Protein AF-A0A6L9J9R2-F1 (afdb_monomer)

Mean predicted aligned error: 8.07 Å

Sequence (299 aa):
GEAAWIALWYGGRELARLDDSPACWELPKTYERDPLPTAWGVWVGPGASVDELLAFGRQLQASGRRPAATVYGNNDAANVLYDDGWLVAWRPWYGDCPNTLLPAEAEATRRWFEAVSQAAYVRYHYLVLNNECLWPDVDYYRRYLDQTLDLAVAYGMGGGLVPHVAGAGAYELNWYPVLYEAHARLAAVGGAYGTNLYPVNEDGPLCEKTSQTQWTTYRYELYRPLLPSDLPLVVTEFARGWGASPPDWADIACFVHKTDGDFAFATAWYAALPLMPWADATLLGQLASLGDVYRNIPQ

Structure (mmCIF, N/CA/C/O backbone):
data_AF-A0A6L9J9R2-F1
#
_entry.id   AF-A0A6L9J9R2-F1
#
loop_
_atom_site.group_PDB
_atom_site.id
_atom_site.type_symbol
_atom_site.label_atom_id
_atom_site.label_alt_id
_atom_site.label_comp_id
_atom_site.label_asym_id
_atom_site.label_entity_id
_atom_site.label_seq_id
_atom_site.pdbx_PDB_ins_code
_atom_site.Cartn_x
_atom_site.Cartn_y
_atom_site.Cartn_z
_atom_site.occupancy
_atom_site.B_iso_or_equiv
_atom_site.auth_seq_id
_atom_site.auth_comp_id
_atom_site.auth_asym_id
_atom_site.auth_atom_id
_atom_site.pdbx_PDB_model_num
ATOM 1 N N . GLY A 1 1 ? 6.177 32.861 -10.221 1.00 37.75 1 GLY A N 1
ATOM 2 C CA . GLY A 1 1 ? 7.264 32.135 -10.892 1.00 37.75 1 GLY A CA 1
ATOM 3 C C . GLY A 1 1 ? 8.343 31.892 -9.878 1.00 37.75 1 GLY A C 1
ATOM 4 O O . GLY A 1 1 ? 9.338 32.595 -9.895 1.00 37.75 1 GLY A O 1
ATOM 5 N N . GLU A 1 2 ? 8.085 30.958 -8.971 1.00 24.84 2 GLU A N 1
ATOM 6 C CA . GLU A 1 2 ? 9.004 30.537 -7.918 1.00 24.84 2 GLU A CA 1
ATOM 7 C C . GLU A 1 2 ? 8.938 29.010 -7.876 1.00 24.84 2 GLU A C 1
ATOM 9 O O . GLU A 1 2 ? 7.850 28.432 -7.905 1.00 24.84 2 GLU A O 1
ATOM 14 N N . ALA A 1 3 ? 10.121 28.410 -7.944 1.00 29.77 3 ALA A N 1
ATOM 15 C CA . ALA A 1 3 ? 10.410 26.992 -8.067 1.00 29.77 3 ALA A CA 1
ATOM 16 C C . ALA A 1 3 ? 9.659 26.125 -7.046 1.00 29.77 3 ALA A C 1
ATOM 18 O O . ALA A 1 3 ? 9.574 26.461 -5.863 1.00 29.77 3 ALA A O 1
ATOM 19 N N . ALA A 1 4 ? 9.132 24.989 -7.506 1.00 31.33 4 ALA A N 1
ATOM 20 C CA . ALA A 1 4 ? 8.565 23.954 -6.653 1.00 31.33 4 ALA A CA 1
ATOM 21 C C . ALA A 1 4 ? 9.709 23.103 -6.083 1.00 31.33 4 ALA A C 1
ATOM 23 O O . ALA A 1 4 ? 10.188 22.160 -6.705 1.00 31.33 4 ALA A O 1
ATOM 24 N N . TRP A 1 5 ? 10.157 23.460 -4.885 1.00 29.08 5 TRP A N 1
ATOM 25 C CA . TRP A 1 5 ? 11.164 22.722 -4.132 1.00 29.08 5 TRP A CA 1
ATOM 26 C C . TRP A 1 5 ? 10.571 21.405 -3.620 1.00 29.08 5 TRP A C 1
ATOM 28 O O . TRP A 1 5 ? 9.741 21.409 -2.713 1.00 29.08 5 TRP A O 1
ATOM 38 N N . ILE A 1 6 ? 11.005 20.269 -4.165 1.00 38.47 6 ILE A N 1
ATOM 39 C CA . ILE A 1 6 ? 10.832 18.966 -3.512 1.00 38.47 6 ILE A CA 1
ATOM 40 C C . ILE A 1 6 ? 12.213 18.343 -3.407 1.00 38.47 6 ILE A C 1
ATOM 42 O O . ILE A 1 6 ? 12.728 17.755 -4.354 1.00 38.47 6 ILE A O 1
ATOM 46 N N . ALA A 1 7 ? 12.814 18.506 -2.235 1.00 34.72 7 ALA A N 1
ATOM 47 C CA . ALA A 1 7 ? 13.912 17.664 -1.811 1.00 34.72 7 ALA A CA 1
ATOM 48 C C . ALA A 1 7 ? 13.342 16.270 -1.511 1.00 34.72 7 ALA A C 1
ATOM 50 O O . ALA A 1 7 ? 12.432 16.124 -0.694 1.00 34.72 7 ALA A O 1
ATOM 51 N N . LEU A 1 8 ? 13.865 15.243 -2.178 1.00 36.56 8 LEU A N 1
ATOM 52 C CA . LEU A 1 8 ? 13.730 13.860 -1.725 1.00 36.56 8 LEU A CA 1
ATOM 53 C C . LEU A 1 8 ? 14.514 13.744 -0.411 1.00 36.56 8 LEU A C 1
ATOM 55 O O . LEU A 1 8 ? 15.746 13.783 -0.424 1.00 36.56 8 LEU A O 1
ATOM 59 N N . TRP A 1 9 ? 13.794 13.675 0.709 1.00 36.28 9 TRP A N 1
ATOM 60 C CA . TRP A 1 9 ? 14.357 13.454 2.038 1.00 36.28 9 TRP A CA 1
ATOM 61 C C . TRP A 1 9 ? 14.266 11.966 2.368 1.00 36.28 9 TRP A C 1
ATOM 63 O O . TRP A 1 9 ? 13.177 11.437 2.562 1.00 36.28 9 TRP A O 1
ATOM 73 N N . TYR A 1 10 ? 15.412 11.294 2.458 1.00 33.81 10 TYR A N 1
ATOM 74 C CA . TYR A 1 10 ? 15.507 9.943 3.013 1.00 33.81 10 TYR A CA 1
ATOM 75 C C . TYR A 1 10 ? 16.647 9.915 4.034 1.00 33.81 10 TYR A C 1
ATOM 77 O O . TYR A 1 10 ? 17.775 10.304 3.725 1.00 33.81 10 TYR A O 1
ATOM 85 N N . GLY A 1 11 ? 16.359 9.518 5.279 1.00 35.84 11 GLY A N 1
ATOM 86 C CA . GLY A 1 11 ? 17.373 9.397 6.338 1.00 35.84 11 GLY A CA 1
ATOM 87 C C . GLY A 1 11 ? 18.136 10.692 6.671 1.00 35.84 11 GLY A C 1
ATOM 88 O O . GLY A 1 11 ? 19.321 10.635 6.999 1.00 35.84 11 GLY A O 1
ATOM 89 N N . GLY A 1 12 ? 17.495 11.860 6.548 1.00 35.25 12 GLY A N 1
ATOM 90 C CA . GLY A 1 12 ? 18.105 13.159 6.865 1.00 35.25 12 GLY A CA 1
ATOM 91 C C . GLY A 1 12 ? 19.089 13.698 5.816 1.00 35.25 12 GLY A C 1
ATOM 92 O O . GLY A 1 12 ? 19.924 14.537 6.152 1.00 35.25 12 GLY A O 1
ATOM 93 N N . ARG A 1 13 ? 19.034 13.224 4.562 1.00 32.84 13 ARG A N 1
ATOM 94 C CA . ARG A 1 13 ? 19.856 13.741 3.451 1.00 32.84 13 ARG A CA 1
ATOM 95 C C . ARG A 1 13 ? 19.006 14.116 2.234 1.00 32.84 13 ARG A C 1
ATOM 97 O O . ARG A 1 13 ? 18.042 13.425 1.920 1.00 32.84 13 ARG A O 1
ATOM 104 N N . GLU A 1 14 ? 19.408 15.196 1.563 1.00 39.59 14 GLU A N 1
ATOM 105 C CA . GLU A 1 14 ? 18.806 15.749 0.340 1.00 39.59 14 GLU A CA 1
ATOM 106 C C . GLU A 1 14 ? 19.360 15.037 -0.908 1.00 39.59 14 GLU A C 1
ATOM 108 O O . GLU A 1 14 ? 20.581 14.937 -1.059 1.00 39.59 14 GLU A O 1
ATOM 113 N N . LEU A 1 15 ? 18.482 14.526 -1.786 1.00 41.09 15 LEU A N 1
ATOM 114 C CA . LEU A 1 15 ? 18.889 13.659 -2.907 1.00 41.09 15 LEU A CA 1
ATOM 115 C C . LEU A 1 15 ? 18.724 14.239 -4.333 1.00 41.09 15 LEU A C 1
ATOM 117 O O . LEU A 1 15 ? 19.415 13.745 -5.220 1.00 41.09 15 LEU A O 1
ATOM 121 N N . ALA A 1 16 ? 17.895 15.266 -4.601 1.00 37.69 16 ALA A N 1
ATOM 122 C CA . ALA A 1 16 ? 17.793 15.885 -5.946 1.00 37.69 16 ALA A CA 1
ATOM 123 C C . ALA A 1 16 ? 17.021 17.229 -5.991 1.00 37.69 16 ALA A C 1
ATOM 125 O O . ALA A 1 16 ? 16.213 17.504 -5.106 1.00 37.69 16 ALA A O 1
ATOM 126 N N . ARG A 1 17 ? 17.238 18.024 -7.064 1.00 36.91 17 ARG A N 1
ATOM 127 C CA . ARG A 1 17 ? 16.602 19.331 -7.374 1.00 36.91 17 ARG A CA 1
ATOM 128 C C . ARG A 1 17 ? 15.716 19.229 -8.631 1.00 36.91 17 ARG A C 1
ATOM 130 O O . ARG A 1 17 ? 16.194 18.793 -9.674 1.00 36.91 17 ARG A O 1
ATOM 137 N N . LEU A 1 18 ? 14.451 19.647 -8.541 1.00 41.03 18 LEU A N 1
ATOM 138 C CA . LEU A 1 18 ? 13.459 19.643 -9.629 1.00 41.03 18 LEU A CA 1
ATOM 139 C C . LEU A 1 18 ? 13.247 21.070 -10.167 1.00 41.03 18 LEU A C 1
ATOM 141 O O . LEU A 1 18 ? 12.329 21.741 -9.712 1.00 41.03 18 LEU A O 1
ATOM 145 N N . ASP A 1 19 ? 14.065 21.543 -11.112 1.00 36.00 19 ASP A N 1
ATOM 146 C CA . ASP A 1 19 ? 13.860 22.877 -11.723 1.00 36.00 19 ASP A CA 1
ATOM 147 C C . ASP A 1 19 ? 13.646 22.887 -13.254 1.00 36.00 19 ASP A C 1
ATOM 149 O O . ASP A 1 19 ? 13.286 23.927 -13.798 1.00 36.00 19 ASP A O 1
ATOM 153 N N . ASP A 1 20 ? 13.724 21.752 -13.968 1.00 37.81 20 ASP A N 1
ATOM 154 C CA . ASP A 1 20 ? 13.863 21.795 -15.442 1.00 37.81 20 ASP A CA 1
ATOM 155 C C . ASP A 1 20 ? 12.800 21.033 -16.275 1.00 37.81 20 ASP A C 1
ATOM 157 O O . ASP A 1 20 ? 13.077 20.666 -17.417 1.00 37.81 20 ASP A O 1
ATOM 161 N N . SER A 1 21 ? 11.573 20.787 -15.788 1.00 37.38 21 SER A N 1
ATOM 162 C CA . SER A 1 21 ? 10.533 20.123 -16.614 1.00 37.38 21 SER A CA 1
ATOM 163 C C . SER A 1 21 ? 9.340 21.036 -16.956 1.00 37.38 21 SER A C 1
ATOM 165 O O . SER A 1 21 ? 8.520 21.316 -16.082 1.00 37.38 21 SER A O 1
ATOM 167 N N . PRO A 1 22 ? 9.176 21.472 -18.225 1.00 32.56 22 PRO A N 1
ATOM 168 C CA . PRO A 1 22 ? 8.097 22.369 -18.669 1.00 32.56 22 PRO A CA 1
ATOM 169 C C . PRO A 1 22 ? 6.684 21.755 -18.739 1.00 32.56 22 PRO A C 1
ATOM 171 O O . PRO A 1 22 ? 5.759 22.409 -19.222 1.00 32.56 22 PRO A O 1
ATOM 174 N N . ALA A 1 23 ? 6.479 20.504 -18.323 1.00 33.38 23 ALA A N 1
ATOM 175 C CA . ALA A 1 23 ? 5.241 19.767 -18.586 1.00 33.38 23 ALA A CA 1
ATOM 176 C C . ALA A 1 23 ? 4.237 19.852 -17.421 1.00 33.38 23 ALA A C 1
ATOM 178 O O . ALA A 1 23 ? 3.910 18.852 -16.789 1.00 33.38 23 ALA A O 1
ATOM 179 N N . CYS A 1 24 ? 3.733 21.055 -17.148 1.00 36.25 24 CYS A N 1
ATOM 180 C CA . CYS A 1 24 ? 2.631 21.287 -16.212 1.00 36.25 24 CYS A CA 1
ATOM 181 C C . CYS A 1 24 ? 1.423 21.872 -16.945 1.00 36.25 24 CYS A C 1
ATOM 183 O O . CYS A 1 24 ? 1.182 23.052 -16.754 1.00 36.25 24 CYS A O 1
ATOM 185 N N . TRP A 1 25 ? 0.656 21.118 -17.746 1.00 33.22 25 TRP A N 1
ATOM 186 C CA . TRP A 1 25 ? -0.648 21.616 -18.222 1.00 33.22 25 TRP A CA 1
ATOM 187 C C . TRP A 1 25 ? -1.700 20.508 -18.408 1.00 33.22 25 TRP A C 1
ATOM 189 O O . TRP A 1 25 ? -1.481 19.540 -19.127 1.00 33.22 25 TRP A O 1
ATOM 199 N N . GLU A 1 26 ? -2.841 20.750 -17.749 1.00 28.45 26 GLU A N 1
ATOM 200 C CA . GLU A 1 26 ? -4.195 20.189 -17.912 1.00 28.45 26 GLU A CA 1
ATOM 201 C C . GLU A 1 26 ? -4.435 18.705 -17.564 1.00 28.45 26 GLU A C 1
ATOM 203 O O . GLU A 1 26 ? -4.321 17.796 -18.380 1.00 28.45 26 GLU A O 1
ATOM 208 N N . LEU A 1 27 ? -4.879 18.491 -16.317 1.00 32.22 27 LEU A N 1
ATOM 209 C CA . LEU A 1 27 ? -5.463 17.238 -15.830 1.00 32.22 27 LEU A CA 1
ATOM 210 C C . LEU A 1 27 ? -6.843 16.996 -16.485 1.00 32.22 27 LEU A C 1
ATOM 212 O O . LEU A 1 27 ? -7.696 17.889 -16.431 1.00 32.22 27 LEU A O 1
ATOM 216 N N . PRO A 1 28 ? -7.122 15.807 -17.052 1.00 32.22 28 PRO A N 1
ATOM 217 C CA . PRO A 1 28 ? -8.463 15.452 -17.508 1.00 32.22 28 PRO A CA 1
ATOM 218 C C . PRO A 1 28 ? -9.449 15.307 -16.340 1.00 32.22 28 PRO A C 1
ATOM 220 O O . PRO A 1 28 ? -9.087 14.905 -15.235 1.00 32.22 28 PRO A O 1
ATOM 223 N N . LYS A 1 29 ? -10.720 15.622 -16.610 1.00 33.78 29 LYS A N 1
ATOM 224 C CA . LYS A 1 29 ? -11.839 15.554 -15.661 1.00 33.78 29 LYS A CA 1
ATOM 225 C C . LYS A 1 29 ? -12.272 14.113 -15.358 1.00 33.78 29 LYS A C 1
ATOM 227 O O . LYS A 1 29 ? -12.453 13.332 -16.283 1.00 33.78 29 LYS A O 1
ATOM 232 N N . THR A 1 30 ? -12.502 13.875 -14.062 1.00 31.88 30 THR A N 1
ATOM 233 C CA . THR A 1 30 ? -13.383 12.887 -13.397 1.00 31.88 30 THR A CA 1
ATOM 234 C C . THR A 1 30 ? -13.414 11.462 -13.955 1.00 31.88 30 THR A C 1
ATOM 236 O O . THR A 1 30 ? -13.977 11.191 -15.011 1.00 31.88 30 THR A O 1
ATOM 239 N N . TYR A 1 31 ? -12.880 10.546 -13.147 1.00 36.84 31 TYR A N 1
ATOM 240 C CA . TYR A 1 31 ? -12.983 9.099 -13.284 1.00 36.84 31 TYR A CA 1
ATOM 241 C C . TYR A 1 31 ? -14.186 8.598 -12.466 1.00 36.84 31 TYR A C 1
ATOM 243 O O . TYR A 1 31 ? -14.235 8.839 -11.263 1.00 36.84 31 TYR A O 1
ATOM 251 N N . GLU A 1 32 ? -15.155 7.932 -13.098 1.00 32.03 32 GLU A N 1
ATOM 252 C CA . GLU A 1 32 ? -16.266 7.257 -12.411 1.00 32.03 32 GLU A CA 1
ATOM 253 C C . GLU A 1 32 ? -15.977 5.750 -12.350 1.00 32.03 32 GLU A C 1
ATOM 255 O O . GLU A 1 32 ? -16.023 5.047 -13.360 1.00 32.03 32 GLU A O 1
ATOM 260 N N . ARG A 1 33 ? -15.668 5.254 -11.150 1.00 42.00 33 ARG A N 1
ATOM 261 C CA . ARG A 1 33 ? -15.808 3.845 -10.764 1.00 42.00 33 ARG A CA 1
ATOM 262 C C . ARG A 1 33 ? -16.948 3.797 -9.756 1.00 42.00 33 ARG A C 1
ATOM 264 O O . ARG A 1 33 ? -17.025 4.703 -8.933 1.00 42.00 33 ARG A O 1
ATOM 271 N N . ASP A 1 34 ? -17.784 2.760 -9.782 1.00 35.91 34 ASP A N 1
ATOM 272 C CA . ASP A 1 34 ? -18.727 2.522 -8.683 1.00 35.91 34 ASP A CA 1
ATOM 273 C C . ASP A 1 34 ? -17.924 2.439 -7.370 1.00 35.91 34 ASP A C 1
ATOM 275 O O . ASP A 1 34 ? -17.095 1.528 -7.227 1.00 35.91 34 ASP A O 1
ATOM 279 N N . PRO A 1 35 ? -18.078 3.402 -6.443 1.00 49.22 35 PRO A N 1
ATOM 280 C CA . PRO A 1 35 ? -17.246 3.460 -5.256 1.00 49.22 35 PRO A CA 1
ATOM 281 C C . PRO A 1 35 ? -17.644 2.308 -4.336 1.00 49.22 35 PRO A C 1
ATOM 283 O O . PRO A 1 35 ? -18.760 2.252 -3.822 1.00 49.22 35 PRO A O 1
ATOM 286 N N . LEU A 1 36 ? -16.725 1.369 -4.127 1.00 58.69 36 LEU A N 1
ATOM 287 C CA . LEU A 1 36 ? -16.789 0.520 -2.946 1.00 58.69 36 LEU A CA 1
ATOM 288 C C . LEU A 1 36 ? -16.120 1.295 -1.806 1.00 58.69 36 LEU A C 1
ATOM 290 O O . LEU A 1 36 ? -15.042 1.848 -2.037 1.00 58.69 36 LEU A O 1
ATOM 294 N N . PRO A 1 37 ? -16.719 1.342 -0.602 1.00 76.75 37 PRO A N 1
ATOM 295 C CA . PRO A 1 37 ? -16.093 1.984 0.547 1.00 76.75 37 PRO A CA 1
ATOM 296 C C . PRO A 1 37 ? -14.681 1.441 0.760 1.00 76.75 37 PRO A C 1
ATOM 298 O O . PRO A 1 37 ? -14.465 0.225 0.662 1.00 76.75 37 PRO A O 1
ATOM 301 N N . THR A 1 38 ? -13.732 2.323 1.076 1.00 89.12 38 THR A N 1
ATOM 302 C CA . THR A 1 38 ? -12.353 1.906 1.332 1.00 89.12 38 THR A CA 1
ATOM 303 C C . THR A 1 38 ? -12.345 0.951 2.528 1.00 89.12 38 THR A C 1
ATOM 305 O O . THR A 1 38 ? -12.944 1.223 3.575 1.00 89.12 38 THR A O 1
ATOM 308 N N . ALA A 1 39 ? -11.649 -0.183 2.406 1.00 93.88 39 ALA A N 1
ATOM 309 C CA . ALA A 1 39 ? -11.390 -1.039 3.559 1.00 93.88 39 ALA A CA 1
ATOM 310 C C . ALA A 1 39 ? -10.318 -0.377 4.441 1.00 93.88 39 ALA A C 1
ATOM 312 O O . ALA A 1 39 ? -9.121 -0.445 4.153 1.00 93.88 39 ALA A O 1
ATOM 313 N N . TRP A 1 40 ? -10.758 0.311 5.494 1.00 95.25 40 TRP A N 1
ATOM 314 C CA . TRP A 1 40 ? -9.875 0.990 6.441 1.00 95.25 40 TRP A CA 1
ATOM 315 C C . TRP A 1 40 ? -9.297 0.017 7.460 1.00 95.25 40 TRP A C 1
ATOM 317 O O . TRP A 1 40 ? -9.955 -0.927 7.910 1.00 95.25 40 TRP A O 1
ATOM 327 N N . GLY A 1 41 ? -8.042 0.246 7.819 1.00 95.00 41 GLY A N 1
ATOM 328 C CA . GLY A 1 41 ? -7.278 -0.736 8.556 1.00 95.00 41 GLY A CA 1
ATOM 329 C C . GLY A 1 41 ? -6.056 -0.184 9.253 1.00 95.00 41 GLY A C 1
ATOM 330 O O . GLY A 1 41 ? -5.860 1.024 9.352 1.00 95.00 41 GLY A O 1
ATOM 331 N N . VAL A 1 42 ? -5.205 -1.097 9.699 1.00 94.25 42 VAL A N 1
ATOM 332 C CA . VAL A 1 42 ? -3.983 -0.778 10.435 1.00 94.25 42 VAL A CA 1
ATOM 333 C C . VAL A 1 42 ? -2.795 -1.560 9.887 1.00 94.25 42 VAL A C 1
ATOM 335 O O . VAL A 1 42 ? -2.924 -2.692 9.421 1.00 94.25 42 VAL A O 1
ATOM 338 N N . TRP A 1 43 ? -1.625 -0.941 9.901 1.00 93.00 43 TRP A N 1
ATOM 339 C CA . TRP A 1 43 ? -0.366 -1.610 9.633 1.00 93.00 43 TRP A CA 1
ATOM 340 C C . TRP A 1 43 ? 0.062 -2.401 10.873 1.00 93.00 43 TRP A C 1
ATOM 342 O O . TRP A 1 43 ? 0.066 -1.891 11.992 1.00 93.00 43 TRP A O 1
ATOM 352 N N . VAL A 1 44 ? 0.413 -3.666 10.684 1.00 89.88 44 VAL A N 1
ATOM 353 C CA . VAL A 1 44 ? 0.696 -4.624 11.751 1.00 89.88 44 VAL A CA 1
ATOM 354 C C . VAL A 1 44 ? 2.178 -4.967 11.724 1.00 89.88 44 VAL A C 1
ATOM 356 O O . VAL A 1 44 ? 2.633 -5.800 10.935 1.00 89.88 44 VAL A O 1
ATOM 359 N N . GLY A 1 45 ? 2.924 -4.314 12.610 1.00 83.50 45 GLY A N 1
ATOM 360 C CA . GLY A 1 45 ? 4.345 -4.561 12.821 1.00 83.50 45 GLY A CA 1
ATOM 361 C C . GLY A 1 45 ? 4.661 -5.540 13.953 1.00 83.50 45 GLY A C 1
ATOM 362 O O . GLY A 1 45 ? 3.764 -6.078 14.614 1.00 83.50 45 GLY A O 1
ATOM 363 N N . PRO A 1 46 ? 5.960 -5.742 14.232 1.00 76.88 46 PRO A N 1
ATOM 364 C CA . PRO A 1 46 ? 6.420 -6.500 15.390 1.00 76.88 46 PRO A CA 1
ATOM 365 C C . PRO A 1 46 ? 5.830 -5.984 16.703 1.00 76.88 46 PRO A C 1
ATOM 367 O O . PRO A 1 46 ? 5.835 -4.784 16.965 1.00 76.88 46 PRO A O 1
ATOM 370 N N . GLY A 1 47 ? 5.369 -6.911 17.546 1.00 77.75 47 GLY A N 1
ATOM 371 C CA . GLY A 1 47 ? 4.819 -6.611 18.871 1.00 77.75 47 GLY A CA 1
ATOM 372 C C . GLY A 1 47 ? 3.347 -6.193 18.894 1.00 77.75 47 GLY A C 1
ATOM 373 O O . GLY A 1 47 ? 2.839 -5.886 19.968 1.00 77.75 47 GLY A O 1
ATOM 374 N N . ALA A 1 48 ? 2.648 -6.206 17.753 1.00 84.19 48 ALA A N 1
ATOM 375 C CA . ALA A 1 48 ? 1.212 -5.937 17.711 1.00 84.19 48 ALA A CA 1
ATOM 376 C C . ALA A 1 48 ? 0.415 -6.953 18.541 1.00 84.19 48 ALA A C 1
ATOM 378 O O . ALA A 1 48 ? 0.655 -8.161 18.473 1.00 84.19 48 ALA A 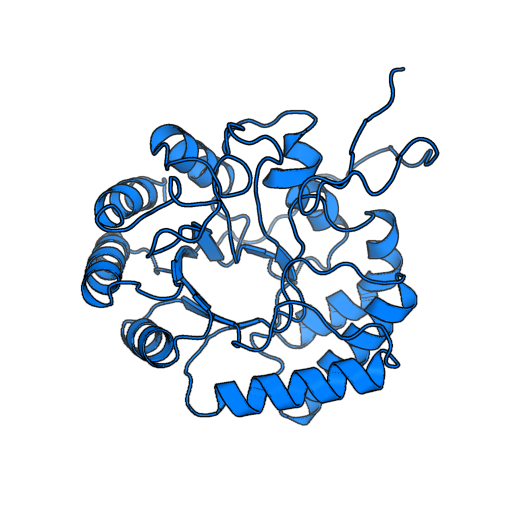O 1
ATOM 379 N N . SER A 1 49 ? -0.552 -6.453 19.311 1.00 88.38 49 SER A N 1
ATOM 380 C CA . SER A 1 49 ? -1.461 -7.281 20.101 1.00 88.38 49 SER A CA 1
ATOM 381 C C . SER A 1 49 ? -2.568 -7.847 19.213 1.00 88.38 49 SER A C 1
ATOM 383 O O . SER A 1 49 ? -3.418 -7.103 18.726 1.00 88.38 49 SER A O 1
ATOM 385 N N . VAL A 1 50 ? -2.582 -9.170 19.021 1.00 90.31 50 VAL A N 1
ATOM 386 C CA . VAL A 1 50 ? -3.635 -9.861 18.252 1.00 90.31 50 VAL A CA 1
ATOM 387 C C . VAL A 1 50 ? -5.019 -9.621 18.861 1.00 90.31 50 VAL A C 1
ATOM 389 O O . VAL A 1 50 ? -5.970 -9.381 18.125 1.00 90.31 50 VAL A O 1
ATOM 392 N N . ASP A 1 51 ? -5.133 -9.605 20.190 1.00 92.88 51 ASP A N 1
ATOM 393 C CA . ASP A 1 51 ? -6.410 -9.354 20.868 1.00 92.88 51 ASP A CA 1
ATOM 394 C C . ASP A 1 51 ? -6.925 -7.930 20.614 1.00 92.88 51 ASP A C 1
ATOM 396 O O . ASP A 1 51 ? -8.118 -7.732 20.376 1.00 92.88 51 ASP A O 1
ATOM 400 N N . GLU A 1 52 ? -6.029 -6.936 20.625 1.00 92.19 52 GLU A N 1
ATOM 401 C CA . GLU A 1 52 ? -6.393 -5.545 20.332 1.00 92.19 52 GLU A CA 1
ATOM 402 C C . GLU A 1 52 ? -6.828 -5.390 18.869 1.00 92.19 52 GLU A C 1
ATOM 404 O O . GLU A 1 52 ? -7.838 -4.741 18.588 1.00 92.19 52 GLU A O 1
ATOM 409 N N . LEU A 1 53 ? -6.112 -6.047 17.949 1.00 94.00 53 LEU A N 1
ATOM 410 C CA . LEU A 1 53 ? -6.473 -6.091 16.536 1.00 94.00 53 LEU A CA 1
ATOM 411 C C . LEU A 1 53 ? -7.871 -6.688 16.359 1.00 94.00 53 LEU A C 1
ATOM 413 O O . LEU A 1 53 ? -8.728 -6.033 15.778 1.00 94.00 53 LEU A O 1
ATOM 417 N N . LEU A 1 54 ? -8.142 -7.875 16.910 1.00 95.69 54 LEU A N 1
ATOM 418 C CA . LEU A 1 54 ? -9.448 -8.536 16.804 1.00 95.69 54 LEU A CA 1
ATOM 419 C C . LEU A 1 54 ? -10.585 -7.699 17.408 1.00 95.69 54 LEU A C 1
ATOM 421 O O . LEU A 1 54 ? -11.682 -7.655 16.848 1.00 95.69 54 LEU A O 1
ATOM 425 N N . ALA A 1 55 ? -10.347 -7.007 18.526 1.00 95.50 55 ALA A N 1
ATOM 426 C CA . ALA A 1 55 ? -11.331 -6.097 19.109 1.00 95.50 55 ALA A CA 1
ATOM 427 C C . ALA A 1 55 ? -11.664 -4.933 18.158 1.00 95.50 55 ALA A C 1
ATOM 429 O O . ALA A 1 55 ? -12.842 -4.648 17.927 1.00 95.50 55 ALA A O 1
ATOM 430 N N . PHE A 1 56 ? -10.644 -4.316 17.555 1.00 95.19 56 PHE A N 1
ATOM 431 C CA . PHE A 1 56 ? -10.812 -3.280 16.535 1.00 95.19 56 PHE A CA 1
ATOM 432 C C . PHE A 1 56 ? -11.515 -3.807 15.272 1.00 95.19 56 PHE A C 1
ATOM 434 O O . PHE A 1 56 ? -12.432 -3.167 14.762 1.00 95.19 56 PHE A O 1
ATOM 441 N N . GLY A 1 57 ? -11.173 -5.005 14.796 1.00 95.38 57 GLY A N 1
ATOM 442 C CA . GLY A 1 57 ? -11.842 -5.629 13.649 1.00 95.38 57 GLY A CA 1
ATOM 443 C C . GLY A 1 57 ? -13.336 -5.811 13.878 1.00 95.38 57 GLY A C 1
ATOM 444 O O . GLY A 1 57 ? -14.153 -5.361 13.074 1.00 95.38 57 GLY A O 1
ATOM 445 N N . ARG A 1 58 ? -13.705 -6.383 15.030 1.00 96.81 58 ARG A N 1
ATOM 446 C CA . ARG A 1 58 ? -15.108 -6.556 15.441 1.00 96.81 58 ARG A CA 1
ATOM 447 C C . ARG A 1 58 ? -15.845 -5.229 15.554 1.00 96.81 58 ARG A C 1
ATOM 449 O O . ARG A 1 58 ? -17.024 -5.156 15.212 1.00 96.81 58 ARG A O 1
ATOM 456 N N . GLN A 1 59 ? -15.161 -4.182 16.017 1.00 95.31 59 GLN A N 1
ATOM 457 C CA . GLN A 1 59 ? -15.699 -2.827 16.080 1.00 95.31 59 GLN A CA 1
ATOM 458 C C . GLN A 1 59 ? -16.136 -2.354 14.683 1.00 95.31 59 GLN A C 1
ATOM 460 O O . GLN A 1 59 ? -17.283 -1.936 14.527 1.00 95.31 59 GLN A O 1
ATOM 465 N N . LEU A 1 60 ? -15.274 -2.484 13.668 1.00 93.88 60 LEU A N 1
ATOM 466 C CA . LEU A 1 60 ? -15.582 -2.106 12.280 1.00 93.88 60 LEU A CA 1
ATOM 467 C C . LEU A 1 60 ? -16.640 -3.007 11.631 1.00 93.88 60 LEU A C 1
ATOM 469 O O . LEU A 1 60 ? -17.562 -2.523 10.974 1.00 93.88 60 LEU A O 1
ATOM 473 N N . GLN A 1 61 ? -16.561 -4.316 11.853 1.00 94.50 61 GLN A N 1
ATOM 474 C CA . GLN A 1 61 ? -17.547 -5.263 11.330 1.00 94.50 61 GLN A CA 1
ATOM 475 C C . GLN A 1 61 ? -18.949 -4.990 11.882 1.00 94.50 61 GLN A C 1
ATOM 477 O O . GLN A 1 61 ? -19.928 -5.063 11.140 1.00 94.50 61 GLN A O 1
ATOM 482 N N . ALA A 1 62 ? -19.060 -4.601 13.157 1.00 94.31 62 ALA A N 1
ATOM 483 C CA . ALA A 1 62 ? -20.332 -4.219 13.767 1.00 94.31 62 ALA A CA 1
ATOM 484 C C . ALA A 1 62 ? -20.965 -2.973 13.116 1.00 94.31 62 ALA A C 1
ATOM 486 O O . ALA A 1 62 ? -22.179 -2.800 13.203 1.00 94.31 62 ALA A O 1
ATOM 487 N N . SER A 1 63 ? -20.178 -2.126 12.441 1.00 89.94 63 SER A N 1
ATOM 488 C CA . SER A 1 63 ? -20.678 -1.000 11.639 1.00 89.94 63 SER A CA 1
ATOM 489 C C . SER A 1 63 ? -20.853 -1.340 10.152 1.00 89.94 63 SER A C 1
ATOM 491 O O . SER A 1 63 ? -20.976 -0.435 9.329 1.00 89.94 63 SER A O 1
ATOM 493 N N . GLY A 1 64 ? -20.807 -2.624 9.783 1.00 90.44 64 GLY A N 1
ATOM 494 C CA . GLY A 1 64 ? -20.913 -3.088 8.398 1.00 90.44 64 GLY A CA 1
ATOM 495 C C . GLY A 1 64 ? -19.668 -2.836 7.541 1.00 90.44 64 GLY A C 1
ATOM 496 O O . GLY A 1 64 ? -19.751 -2.940 6.320 1.00 90.44 64 GLY A O 1
ATOM 497 N N . ARG A 1 65 ? -18.519 -2.501 8.146 1.00 89.69 65 ARG A N 1
ATOM 498 C CA . ARG A 1 65 ? -17.261 -2.244 7.426 1.00 89.69 65 ARG A CA 1
ATOM 499 C C . ARG A 1 65 ? -16.356 -3.472 7.455 1.00 89.69 65 ARG A C 1
ATOM 501 O O . ARG A 1 65 ? -16.275 -4.177 8.459 1.00 89.69 65 ARG A O 1
ATOM 508 N N . ARG A 1 66 ? -15.635 -3.711 6.357 1.00 92.62 66 ARG A N 1
ATOM 509 C CA . ARG A 1 66 ? -14.589 -4.738 6.309 1.00 92.62 66 ARG A CA 1
ATOM 510 C C . ARG A 1 66 ? -13.265 -4.146 6.816 1.00 92.62 66 ARG A C 1
ATOM 512 O O . ARG A 1 66 ? -12.783 -3.203 6.191 1.00 92.62 66 ARG A O 1
ATOM 519 N N . PRO A 1 67 ? -12.672 -4.678 7.897 1.00 95.69 67 PRO A N 1
ATOM 520 C CA . PRO A 1 67 ? -11.375 -4.219 8.383 1.00 95.69 67 PRO A CA 1
ATOM 521 C C . PRO A 1 67 ? -10.247 -4.658 7.436 1.00 95.69 67 PRO A C 1
ATOM 523 O O . PRO A 1 67 ? -10.334 -5.718 6.806 1.00 95.69 67 PRO A O 1
ATOM 526 N N . ALA A 1 68 ? -9.183 -3.858 7.347 1.00 96.50 68 ALA A N 1
ATOM 527 C CA . ALA A 1 68 ? -7.982 -4.178 6.576 1.00 96.50 68 ALA A CA 1
ATOM 528 C C . ALA A 1 68 ? -6.713 -4.234 7.442 1.00 96.50 68 ALA A C 1
ATOM 530 O O . ALA A 1 68 ? -6.637 -3.623 8.510 1.00 96.50 68 ALA A O 1
ATOM 531 N N . ALA A 1 69 ? -5.699 -4.956 6.974 1.00 95.69 69 ALA A N 1
ATOM 532 C CA . ALA A 1 69 ? -4.384 -4.988 7.594 1.00 95.69 69 ALA A CA 1
ATOM 533 C C . ALA A 1 69 ? -3.265 -5.102 6.558 1.00 95.69 69 ALA A C 1
ATOM 535 O O . ALA A 1 69 ? -3.355 -5.915 5.638 1.00 95.69 69 ALA A O 1
ATOM 536 N N . THR A 1 70 ? -2.190 -4.340 6.762 1.00 95.44 70 THR A N 1
ATOM 537 C CA . THR A 1 70 ? -0.899 -4.570 6.103 1.00 95.44 70 THR A CA 1
ATOM 538 C C . THR A 1 70 ? 0.022 -5.206 7.130 1.00 95.44 70 THR A C 1
ATOM 540 O O . THR A 1 70 ? 0.417 -4.546 8.081 1.00 95.44 70 THR A O 1
ATOM 543 N N . VAL A 1 71 ? 0.338 -6.489 6.985 1.00 93.12 71 VAL A N 1
ATOM 544 C CA . VAL A 1 71 ? 1.076 -7.272 7.982 1.00 93.12 71 VAL A CA 1
ATOM 545 C C . VAL A 1 71 ? 2.516 -7.472 7.540 1.00 93.12 71 VAL A C 1
ATOM 547 O O . VAL A 1 71 ? 2.766 -8.076 6.497 1.00 93.12 71 VAL A O 1
ATOM 550 N N . TYR A 1 72 ? 3.466 -7.004 8.348 1.00 90.94 72 TYR A N 1
ATOM 551 C CA . TYR A 1 72 ? 4.892 -7.109 8.055 1.00 90.94 72 TYR A CA 1
ATOM 552 C C . TYR A 1 72 ? 5.541 -8.253 8.842 1.00 90.94 72 TYR A C 1
ATOM 554 O O . TYR A 1 72 ? 5.730 -8.164 10.055 1.00 90.94 72 TYR A O 1
ATOM 562 N N . GLY A 1 73 ? 5.871 -9.348 8.152 1.00 86.19 73 GLY A N 1
ATOM 563 C CA . GLY A 1 73 ? 6.633 -10.480 8.696 1.00 86.19 73 GLY A CA 1
ATOM 564 C C . GLY A 1 73 ? 5.946 -11.329 9.775 1.00 86.19 73 GLY A C 1
ATOM 565 O O . GLY A 1 73 ? 6.493 -12.356 10.170 1.00 86.19 73 GLY A O 1
ATOM 566 N N . ASN A 1 74 ? 4.761 -10.943 10.259 1.00 88.44 74 ASN A N 1
ATOM 567 C CA . ASN A 1 74 ? 4.028 -11.675 11.294 1.00 88.44 74 ASN A CA 1
ATOM 568 C C . ASN A 1 74 ? 2.974 -12.612 10.680 1.00 88.44 74 ASN A C 1
ATOM 570 O O . ASN A 1 74 ? 1.808 -12.253 10.511 1.00 88.44 74 ASN A O 1
ATOM 574 N N . ASN A 1 75 ? 3.404 -13.825 10.339 1.00 89.44 75 ASN A N 1
ATOM 575 C CA . ASN A 1 75 ? 2.571 -14.826 9.666 1.00 89.44 75 ASN A CA 1
ATOM 576 C C . ASN A 1 75 ? 1.345 -15.245 10.492 1.00 89.44 75 ASN A C 1
ATOM 578 O O . ASN A 1 75 ? 0.260 -15.407 9.934 1.00 89.44 75 ASN A O 1
ATOM 582 N N . ASP A 1 76 ? 1.500 -15.380 11.810 1.00 90.75 76 ASP A N 1
ATOM 583 C CA . ASP A 1 76 ? 0.406 -15.786 12.696 1.00 90.75 76 ASP A CA 1
ATOM 584 C C . ASP A 1 76 ? -0.682 -14.711 12.750 1.00 90.75 76 ASP A C 1
ATOM 586 O O . ASP A 1 76 ? -1.862 -15.020 12.583 1.00 90.75 76 ASP A O 1
ATOM 590 N N . ALA A 1 77 ? -0.295 -13.436 12.889 1.00 91.56 77 ALA A N 1
ATOM 591 C CA . ALA A 1 77 ? -1.248 -12.330 12.840 1.00 91.56 77 ALA A CA 1
ATOM 592 C C . ALA A 1 77 ? -1.971 -12.269 11.486 1.00 91.56 77 ALA A C 1
ATOM 594 O O . ALA A 1 77 ? -3.190 -12.144 11.457 1.00 91.56 77 ALA A O 1
ATOM 595 N N . ALA A 1 78 ? -1.255 -12.419 10.366 1.00 92.19 78 ALA A N 1
ATOM 596 C CA . ALA A 1 78 ? -1.875 -12.426 9.040 1.00 92.19 78 ALA A CA 1
ATOM 597 C C . ALA A 1 78 ? -2.942 -13.525 8.899 1.00 92.19 78 ALA A C 1
ATOM 599 O O . ALA A 1 78 ? -4.057 -13.239 8.465 1.00 92.19 78 ALA A O 1
ATOM 600 N N . ASN A 1 79 ? -2.630 -14.752 9.327 1.00 93.06 79 ASN A N 1
ATOM 601 C CA . ASN A 1 79 ? -3.562 -15.879 9.288 1.00 93.06 79 ASN A CA 1
ATOM 602 C C . ASN A 1 79 ? -4.797 -15.646 10.167 1.00 93.06 79 ASN A C 1
ATOM 604 O O . ASN A 1 79 ? -5.919 -15.846 9.707 1.00 93.06 79 ASN A O 1
ATOM 608 N N . VAL A 1 80 ? -4.600 -15.183 11.406 1.00 95.88 80 VAL A N 1
ATOM 609 C CA . VAL A 1 80 ? -5.704 -14.909 12.339 1.00 95.88 80 VAL A CA 1
ATOM 610 C C . VAL A 1 80 ? -6.635 -13.824 11.795 1.00 95.88 80 VAL A C 1
ATOM 612 O O . VAL A 1 80 ? -7.850 -14.002 11.811 1.00 95.88 80 VAL A O 1
ATOM 615 N N . LEU A 1 81 ? -6.087 -12.724 11.272 1.00 95.38 81 LEU A N 1
ATOM 616 C CA . LEU A 1 81 ? -6.891 -11.631 10.715 1.00 95.38 81 LEU A CA 1
ATOM 617 C C . LEU A 1 81 ? -7.625 -12.061 9.441 1.00 95.38 81 LEU A C 1
ATOM 619 O O . LEU A 1 81 ? -8.792 -11.719 9.250 1.00 95.38 81 LEU A O 1
ATOM 623 N N . TYR A 1 82 ? -6.969 -12.842 8.579 1.00 94.50 82 TYR A N 1
ATOM 624 C CA . TYR A 1 82 ? -7.606 -13.398 7.388 1.00 94.50 82 TYR A CA 1
ATOM 625 C C . TYR A 1 82 ? -8.822 -14.259 7.760 1.00 94.50 82 TYR A C 1
ATOM 627 O O . TYR A 1 82 ? -9.901 -14.076 7.194 1.00 94.50 82 TYR A O 1
ATOM 635 N N . ASP A 1 83 ? -8.666 -15.158 8.735 1.00 95.31 83 ASP A N 1
ATOM 636 C CA . ASP A 1 83 ? -9.730 -16.057 9.192 1.00 95.31 83 ASP A CA 1
ATOM 637 C C . ASP A 1 83 ? -10.873 -15.311 9.906 1.00 95.31 83 ASP A C 1
ATOM 639 O O . ASP A 1 83 ? -12.025 -15.738 9.834 1.00 95.31 83 ASP A O 1
ATOM 643 N N . ASP A 1 84 ? -10.582 -14.161 10.520 1.00 95.94 84 ASP A N 1
ATOM 644 C CA . ASP A 1 84 ? -11.569 -13.240 11.104 1.00 95.94 84 ASP A CA 1
ATOM 645 C C . ASP A 1 84 ? -12.252 -12.342 10.045 1.00 95.94 84 ASP A C 1
ATOM 647 O O . ASP A 1 84 ? -13.043 -11.462 10.376 1.00 95.94 84 ASP A O 1
ATOM 651 N N . GLY A 1 85 ? -11.983 -12.549 8.749 1.00 92.94 85 GLY A N 1
ATOM 652 C CA . GLY A 1 85 ? -12.675 -11.882 7.638 1.00 92.94 85 GLY A CA 1
ATOM 653 C C . GLY A 1 85 ? -12.064 -10.550 7.188 1.00 92.94 85 GLY A C 1
ATOM 654 O O . GLY A 1 85 ? -12.688 -9.797 6.427 1.00 92.94 85 GLY A O 1
ATOM 655 N N . TRP A 1 86 ? -10.843 -10.241 7.618 1.00 95.31 86 TRP A N 1
ATOM 656 C CA . TRP A 1 86 ? -10.155 -9.015 7.224 1.00 95.31 86 TRP A CA 1
ATOM 657 C C . TRP A 1 86 ? -9.695 -9.072 5.768 1.00 95.31 86 TRP A C 1
ATOM 659 O O . TRP A 1 86 ? -9.550 -10.137 5.161 1.00 95.31 86 TRP A O 1
ATOM 669 N N . LEU A 1 87 ? -9.464 -7.906 5.174 1.00 95.12 87 LEU A N 1
ATOM 670 C CA . LEU A 1 87 ? -8.632 -7.789 3.982 1.00 95.12 87 LEU A CA 1
ATOM 671 C C . LEU A 1 87 ? -7.170 -7.719 4.437 1.00 95.12 87 LEU A C 1
ATOM 673 O O . LEU A 1 87 ? -6.811 -6.854 5.224 1.00 95.12 87 LEU A O 1
ATOM 677 N N . VAL A 1 88 ? -6.322 -8.625 3.952 1.00 94.56 88 VAL A N 1
ATOM 678 C CA . VAL A 1 88 ? -4.932 -8.754 4.424 1.00 94.56 88 VAL A CA 1
ATOM 679 C C . VAL A 1 88 ? -3.968 -8.554 3.265 1.00 94.56 88 VAL A C 1
ATOM 681 O O . VAL A 1 88 ? -3.962 -9.353 2.330 1.00 94.56 88 VAL A O 1
ATOM 684 N N . ALA A 1 89 ? -3.141 -7.519 3.340 1.00 95.00 89 ALA A N 1
ATOM 685 C CA . ALA A 1 89 ? -1.914 -7.401 2.572 1.00 95.00 89 ALA A CA 1
ATOM 686 C C . ALA A 1 89 ? -0.753 -7.902 3.431 1.00 95.00 89 ALA A C 1
ATOM 688 O O . ALA A 1 89 ? -0.583 -7.461 4.562 1.00 95.00 89 ALA A O 1
ATOM 689 N N . TRP A 1 90 ? 0.036 -8.839 2.927 1.00 93.38 90 TRP A N 1
ATOM 690 C CA . TRP A 1 90 ? 1.164 -9.406 3.649 1.00 93.38 90 TRP A CA 1
ATOM 691 C C . TRP A 1 90 ? 2.475 -9.028 2.964 1.00 93.38 90 TRP A C 1
ATOM 693 O O . TRP A 1 90 ? 2.610 -9.127 1.742 1.00 93.38 90 TRP A O 1
ATOM 703 N N . ARG A 1 91 ? 3.434 -8.574 3.773 1.00 92.19 91 ARG A N 1
ATOM 704 C CA . ARG A 1 91 ? 4.772 -8.160 3.353 1.00 92.19 91 ARG A CA 1
ATOM 705 C C . ARG A 1 91 ? 5.820 -9.064 4.024 1.00 92.19 91 ARG A C 1
ATOM 707 O O . ARG A 1 91 ? 5.852 -9.111 5.258 1.00 92.19 91 ARG A O 1
ATOM 714 N N . PRO A 1 92 ? 6.686 -9.753 3.259 1.00 88.06 92 PRO A N 1
ATOM 715 C CA . PRO A 1 92 ? 7.753 -10.593 3.807 1.00 88.06 92 PRO A CA 1
ATOM 716 C C . PRO A 1 92 ? 8.802 -9.804 4.605 1.00 88.06 92 PRO A C 1
ATOM 718 O O . PRO A 1 92 ? 9.022 -8.621 4.351 1.00 88.06 92 PRO A O 1
ATOM 721 N N . TRP A 1 93 ? 9.521 -10.481 5.507 1.00 82.62 93 TRP A N 1
ATOM 722 C CA . TRP A 1 93 ? 10.618 -9.901 6.295 1.00 82.62 93 TRP A CA 1
ATOM 723 C C . TRP A 1 93 ? 11.976 -10.278 5.687 1.00 82.62 93 TRP A C 1
ATOM 725 O O . TRP A 1 93 ? 12.628 -11.234 6.106 1.00 82.62 93 TRP A O 1
ATOM 735 N N . TYR A 1 94 ? 12.412 -9.543 4.667 1.00 79.00 94 TYR A N 1
ATOM 736 C CA . TYR A 1 94 ? 13.722 -9.746 4.019 1.00 79.00 94 TYR A CA 1
ATOM 737 C C . TYR A 1 94 ? 14.414 -8.426 3.610 1.00 79.00 94 TYR A C 1
ATOM 739 O O . TYR A 1 94 ? 15.255 -8.386 2.712 1.00 79.00 94 TYR A O 1
ATOM 747 N N . GLY A 1 95 ? 14.008 -7.317 4.240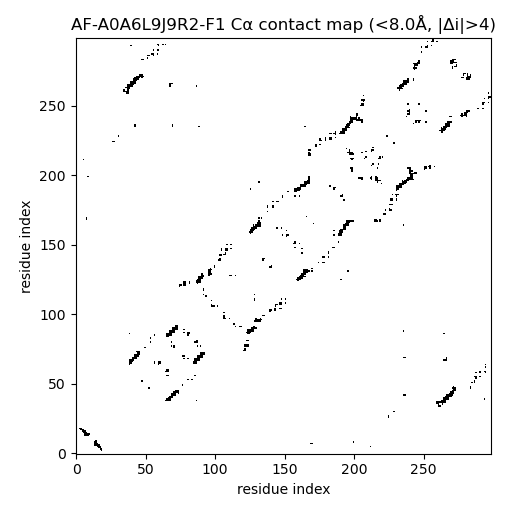 1.00 81.50 95 GLY A N 1
ATOM 748 C CA . GLY A 1 95 ? 14.392 -5.949 3.873 1.00 81.50 95 GLY A CA 1
ATOM 749 C C . GLY A 1 95 ? 13.530 -5.376 2.749 1.00 81.50 95 GLY A C 1
ATOM 750 O O . GLY A 1 95 ? 13.052 -6.114 1.903 1.00 81.50 95 GLY A O 1
ATOM 751 N N . ASP A 1 96 ? 13.323 -4.065 2.708 1.00 84.75 96 ASP A N 1
ATOM 752 C CA . ASP A 1 96 ? 12.298 -3.477 1.834 1.00 84.75 96 ASP A CA 1
ATOM 753 C C . ASP A 1 96 ? 12.701 -3.377 0.359 1.00 84.75 96 ASP A C 1
ATOM 755 O O . ASP A 1 96 ? 11.838 -3.507 -0.515 1.00 84.75 96 ASP A O 1
ATOM 759 N N . CYS A 1 97 ? 14.005 -3.252 0.073 1.00 91.12 97 CYS A N 1
ATOM 760 C CA . CYS A 1 97 ? 14.481 -2.898 -1.262 1.00 91.12 97 CYS A CA 1
ATOM 761 C C . CYS A 1 97 ? 15.277 -3.949 -2.025 1.00 91.12 97 CYS A C 1
ATOM 763 O O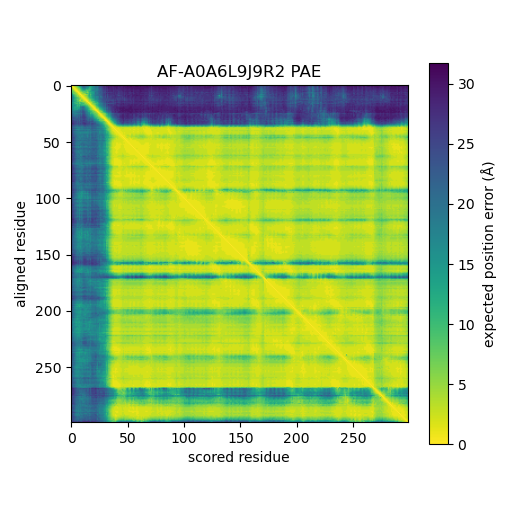 . CYS A 1 97 ? 16.023 -4.726 -1.423 1.00 91.12 97 CYS A O 1
ATOM 765 N N . PRO A 1 98 ? 15.120 -3.961 -3.364 1.00 89.50 98 PRO A N 1
ATOM 766 C CA . PRO A 1 98 ? 15.847 -4.868 -4.228 1.00 89.50 98 PRO A CA 1
ATOM 767 C C . PRO A 1 98 ? 17.343 -4.544 -4.237 1.00 89.50 98 PRO A C 1
ATOM 769 O O . PRO A 1 98 ? 17.764 -3.397 -4.070 1.00 89.50 98 PRO A O 1
ATOM 772 N N . ASN A 1 99 ? 18.160 -5.559 -4.502 1.00 92.12 99 ASN A N 1
ATOM 773 C CA . ASN A 1 99 ? 19.574 -5.372 -4.795 1.00 92.12 99 ASN A CA 1
ATOM 774 C C . ASN A 1 99 ? 19.761 -4.875 -6.237 1.00 92.12 99 ASN A C 1
ATOM 776 O O . ASN A 1 99 ? 19.893 -5.663 -7.174 1.00 92.12 99 ASN A O 1
ATOM 780 N N . THR A 1 100 ? 19.834 -3.557 -6.404 1.00 92.75 100 THR A N 1
ATOM 781 C CA . THR A 1 100 ? 19.957 -2.901 -7.716 1.00 92.75 100 THR A CA 1
ATOM 782 C C . THR A 1 100 ? 21.319 -3.084 -8.395 1.00 92.75 100 THR A C 1
ATOM 784 O O . THR A 1 100 ? 21.496 -2.656 -9.533 1.00 92.75 100 THR A O 1
ATOM 787 N N . LEU A 1 101 ? 22.277 -3.760 -7.746 1.00 93.69 101 LEU A N 1
ATOM 788 C CA . LEU A 1 101 ? 23.535 -4.178 -8.378 1.00 93.69 101 LEU A CA 1
ATOM 789 C C . LEU A 1 101 ? 23.354 -5.387 -9.308 1.00 93.69 101 LEU A C 1
ATOM 791 O O . LEU A 1 101 ? 24.237 -5.683 -10.114 1.00 93.69 101 LEU A O 1
ATOM 795 N N . LEU A 1 102 ? 22.238 -6.108 -9.185 1.00 95.69 102 LEU A N 1
ATOM 796 C CA . LEU A 1 102 ? 21.893 -7.224 -10.057 1.00 95.69 102 LEU A CA 1
ATOM 797 C C . LEU A 1 102 ? 21.059 -6.744 -11.255 1.00 95.69 102 LEU A C 1
ATOM 799 O O . LEU A 1 102 ? 20.313 -5.769 -11.128 1.00 95.69 102 LEU A O 1
ATOM 803 N N . PRO A 1 103 ? 21.117 -7.445 -12.406 1.00 97.75 103 PRO A N 1
ATOM 804 C CA . PRO A 1 103 ? 20.159 -7.237 -13.489 1.00 97.75 103 PRO A CA 1
ATOM 805 C C . PRO A 1 103 ? 18.714 -7.337 -12.983 1.00 97.75 103 PRO A C 1
ATOM 807 O O . PRO A 1 103 ? 18.411 -8.202 -12.158 1.00 97.75 103 PRO A O 1
ATOM 810 N N . ALA A 1 104 ? 17.834 -6.475 -13.496 1.00 97.44 104 ALA A N 1
ATOM 811 C CA . ALA A 1 104 ? 16.453 -6.336 -13.034 1.00 97.44 104 ALA A CA 1
ATOM 812 C C . ALA A 1 104 ? 15.694 -7.671 -12.995 1.00 97.44 104 ALA A C 1
ATOM 814 O O . ALA A 1 104 ? 15.013 -7.980 -12.021 1.00 97.44 104 ALA A O 1
ATOM 815 N N . GLU A 1 105 ? 15.866 -8.499 -14.022 1.00 98.25 105 GLU A N 1
ATOM 816 C CA . GLU A 1 105 ? 15.182 -9.780 -14.174 1.00 98.25 105 GLU A CA 1
ATOM 817 C C . GLU A 1 105 ? 15.704 -10.828 -13.171 1.00 98.25 105 GLU A C 1
ATOM 819 O O . GLU A 1 105 ? 14.944 -11.622 -12.604 1.00 98.25 105 GLU A O 1
ATOM 824 N N . ALA A 1 106 ? 17.013 -10.809 -12.904 1.00 97.88 106 ALA A N 1
ATOM 825 C CA . ALA A 1 106 ? 17.633 -11.686 -11.916 1.00 97.88 106 ALA A CA 1
ATOM 826 C C . ALA A 1 106 ? 17.179 -11.318 -10.497 1.00 97.88 106 ALA A C 1
ATOM 828 O O . ALA A 1 106 ? 16.850 -12.202 -9.704 1.00 97.88 106 ALA A O 1
ATOM 829 N N . GLU A 1 107 ? 17.112 -10.021 -10.194 1.00 96.38 107 GLU A N 1
ATOM 830 C CA . GLU A 1 107 ? 16.659 -9.534 -8.894 1.00 96.38 107 GLU A CA 1
ATOM 831 C C . GLU A 1 107 ? 15.162 -9.767 -8.673 1.00 96.38 107 GLU A C 1
ATOM 833 O O . GLU A 1 107 ? 14.780 -10.243 -7.606 1.00 96.38 107 GLU A O 1
ATOM 838 N N . ALA A 1 108 ? 14.318 -9.532 -9.684 1.00 96.69 108 ALA A N 1
ATOM 839 C CA . ALA A 1 108 ? 12.892 -9.864 -9.636 1.00 96.69 108 ALA A CA 1
ATOM 840 C C . ALA A 1 108 ? 12.672 -11.350 -9.327 1.00 96.69 108 ALA A C 1
ATOM 842 O O . ALA A 1 108 ? 11.903 -11.699 -8.433 1.00 96.69 108 ALA A O 1
ATOM 843 N N . THR A 1 109 ? 13.418 -12.228 -10.001 1.00 95.81 109 THR A N 1
ATOM 844 C CA . THR A 1 109 ? 13.346 -13.678 -9.779 1.00 95.81 109 THR A CA 1
ATOM 845 C C . THR A 1 109 ? 13.793 -14.066 -8.374 1.00 95.81 109 THR A C 1
ATOM 847 O O . THR A 1 109 ? 13.099 -14.822 -7.691 1.00 95.81 109 THR A O 1
ATOM 850 N N . ARG A 1 110 ? 14.929 -13.530 -7.910 1.00 94.94 110 ARG A N 1
ATOM 851 C CA . ARG A 1 110 ? 15.433 -13.774 -6.553 1.00 94.94 110 ARG A CA 1
ATOM 852 C C . ARG A 1 110 ? 14.400 -13.358 -5.507 1.00 94.94 110 ARG A C 1
ATOM 854 O O . ARG A 1 110 ? 14.081 -14.144 -4.618 1.00 94.94 110 ARG A O 1
ATOM 861 N N . ARG A 1 111 ? 13.861 -12.144 -5.644 1.00 91.56 111 ARG A N 1
ATOM 862 C CA . ARG A 1 111 ? 12.892 -11.555 -4.717 1.00 91.56 111 ARG A CA 1
ATOM 863 C C . ARG A 1 111 ? 11.579 -12.324 -4.686 1.00 91.56 111 ARG A C 1
ATOM 865 O O . ARG A 1 111 ? 11.067 -12.601 -3.607 1.00 91.56 111 ARG A O 1
ATOM 872 N N . TRP A 1 112 ? 11.072 -12.710 -5.856 1.00 90.06 112 TRP A N 1
ATOM 873 C CA . TRP A 1 112 ? 9.871 -13.528 -5.982 1.00 90.06 112 TRP A CA 1
ATOM 874 C C . TRP A 1 112 ? 9.994 -14.824 -5.183 1.00 90.06 112 TRP A C 1
ATOM 876 O O . TRP A 1 112 ? 9.152 -15.106 -4.334 1.00 90.06 112 TRP A O 1
ATOM 886 N N . PHE A 1 113 ? 11.069 -15.590 -5.405 1.00 90.00 113 PHE A N 1
ATOM 887 C CA . PHE A 1 113 ? 11.268 -16.858 -4.702 1.00 90.00 113 PHE A CA 1
ATOM 888 C C . PHE A 1 113 ? 11.460 -16.678 -3.197 1.00 90.00 113 PHE A C 1
ATOM 890 O O . PHE A 1 113 ? 10.949 -17.483 -2.418 1.00 90.00 113 PHE A O 1
ATOM 897 N N . GLU A 1 114 ? 12.131 -15.607 -2.775 1.00 90.25 114 GLU A N 1
ATOM 898 C CA . GLU A 1 114 ? 12.239 -15.260 -1.360 1.00 90.25 114 GLU A CA 1
ATOM 899 C C . GLU A 1 114 ? 10.850 -15.001 -0.749 1.00 90.25 114 GLU A C 1
ATOM 901 O O . GLU A 1 114 ? 10.508 -15.590 0.278 1.00 90.25 114 GLU A O 1
ATOM 906 N N . ALA A 1 115 ? 10.006 -14.217 -1.429 1.00 87.75 115 ALA A N 1
ATOM 907 C CA . ALA A 1 115 ? 8.661 -13.869 -0.973 1.00 87.75 115 ALA A CA 1
ATOM 908 C C . ALA A 1 115 ? 7.748 -15.084 -0.864 1.00 87.75 115 ALA A C 1
ATOM 910 O O . ALA A 1 115 ? 7.211 -15.350 0.209 1.00 87.75 115 ALA A O 1
ATOM 911 N N . VAL A 1 116 ? 7.610 -15.862 -1.940 1.00 85.00 116 VAL A N 1
ATOM 912 C CA . VAL A 1 116 ? 6.708 -17.023 -1.948 1.00 85.00 116 VAL A CA 1
ATOM 913 C C . VAL A 1 116 ? 7.166 -18.112 -0.977 1.00 85.00 116 VAL A C 1
ATOM 915 O O . VAL A 1 116 ? 6.327 -18.808 -0.410 1.00 85.00 116 VAL A O 1
ATOM 918 N N . SER A 1 117 ? 8.477 -18.233 -0.724 1.00 85.81 117 SER A N 1
ATOM 919 C CA . SER A 1 117 ? 8.997 -19.182 0.267 1.00 85.81 117 SER A CA 1
ATOM 920 C C . SER A 1 117 ? 8.577 -18.820 1.694 1.00 85.81 117 SER A C 1
ATOM 922 O O . SER A 1 117 ? 8.185 -19.699 2.460 1.00 85.81 117 SER A O 1
ATOM 924 N N . GLN A 1 118 ? 8.582 -17.529 2.036 1.00 85.75 118 GLN A N 1
ATOM 925 C CA . GLN A 1 118 ? 8.097 -17.046 3.329 1.00 85.75 118 GLN A CA 1
ATOM 926 C C . GLN A 1 118 ? 6.560 -17.062 3.408 1.00 85.75 118 GLN A C 1
ATOM 928 O O . GLN A 1 118 ? 5.999 -17.262 4.485 1.00 85.75 118 GLN A O 1
ATOM 933 N N . ALA A 1 119 ? 5.886 -16.903 2.265 1.00 83.31 119 ALA A N 1
ATOM 934 C CA . ALA A 1 119 ? 4.430 -16.878 2.156 1.00 83.31 119 ALA A CA 1
ATOM 935 C C . ALA A 1 119 ? 3.773 -18.268 2.208 1.00 83.31 119 ALA A C 1
ATOM 937 O O . ALA A 1 119 ? 2.549 -18.351 2.276 1.00 83.31 119 ALA A O 1
ATOM 938 N N . ALA A 1 120 ? 4.550 -19.358 2.153 1.00 77.00 120 ALA A N 1
ATOM 939 C CA . ALA A 1 120 ? 4.056 -20.718 1.904 1.00 77.00 120 ALA A CA 1
ATOM 940 C C . ALA A 1 120 ? 2.940 -21.195 2.858 1.00 77.00 120 ALA A C 1
ATOM 942 O O . ALA A 1 120 ? 2.147 -22.060 2.491 1.00 77.00 120 ALA A O 1
ATOM 943 N N . TYR A 1 121 ? 2.861 -20.623 4.064 1.00 80.75 121 TYR A N 1
ATOM 944 C CA . TYR A 1 121 ? 1.854 -20.950 5.081 1.00 80.75 121 TYR A CA 1
ATOM 945 C C . TYR A 1 121 ? 1.078 -19.722 5.572 1.00 80.75 121 TYR A C 1
ATOM 947 O O . TYR A 1 121 ? 0.560 -19.713 6.690 1.00 80.75 121 TYR A O 1
ATOM 955 N N . VAL A 1 122 ? 1.024 -18.673 4.753 1.00 86.88 122 VAL A N 1
ATOM 956 C CA . VAL A 1 122 ? 0.372 -17.409 5.090 1.00 86.88 122 VAL A CA 1
ATOM 957 C C . VAL A 1 122 ? -0.843 -17.209 4.202 1.00 86.88 122 VAL A C 1
ATOM 959 O O . VAL A 1 122 ? -0.767 -17.326 2.981 1.00 86.88 122 VAL A O 1
ATOM 962 N N . ARG A 1 123 ? -1.972 -16.878 4.817 1.00 88.50 123 ARG A N 1
ATOM 963 C CA . ARG A 1 123 ? -3.196 -16.466 4.143 1.00 88.50 123 ARG A CA 1
ATOM 964 C C . ARG A 1 123 ? -3.192 -14.956 3.979 1.00 88.50 123 ARG A C 1
ATOM 966 O O . ARG A 1 123 ? -3.030 -14.210 4.942 1.00 88.50 123 ARG A O 1
ATOM 973 N N . TYR A 1 124 ? -3.382 -14.507 2.748 1.00 90.88 124 TYR A N 1
ATOM 974 C CA . TYR A 1 124 ? -3.435 -13.096 2.397 1.00 90.88 124 TYR A CA 1
ATOM 975 C C . TYR A 1 124 ? -4.312 -12.886 1.165 1.00 90.88 124 TYR A C 1
ATOM 977 O O . TYR A 1 124 ? -4.608 -13.812 0.4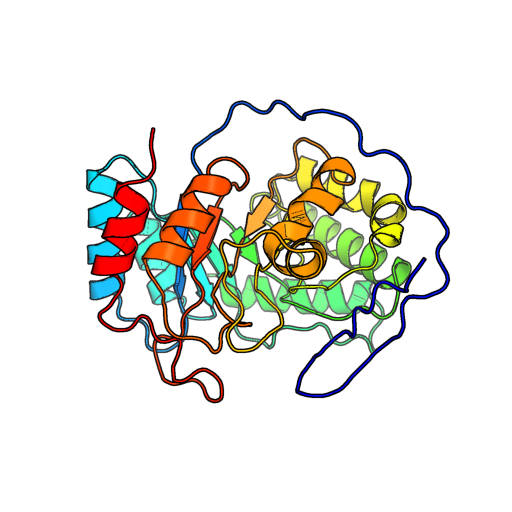12 1.00 90.88 124 TYR A O 1
ATOM 985 N N . HIS A 1 125 ? -4.745 -11.643 0.992 1.00 91.50 125 HIS A N 1
ATOM 986 C CA . HIS A 1 125 ? -5.391 -11.151 -0.220 1.00 91.50 125 HIS A CA 1
ATOM 987 C C . HIS A 1 125 ? -4.391 -10.449 -1.124 1.00 91.50 125 HIS A C 1
ATOM 989 O O . HIS A 1 125 ? -4.553 -10.521 -2.334 1.00 91.50 125 HIS A O 1
ATOM 995 N N . TYR A 1 126 ? -3.383 -9.789 -0.536 1.00 92.62 126 TYR A N 1
ATOM 996 C CA . TYR A 1 126 ? -2.319 -9.144 -1.287 1.00 92.62 126 TYR A CA 1
ATOM 997 C C . TYR A 1 126 ? -0.921 -9.559 -0.829 1.00 92.62 126 TYR A C 1
ATOM 999 O O . TYR A 1 126 ? -0.681 -9.654 0.371 1.00 92.62 126 TYR A O 1
ATOM 1007 N N . LEU A 1 127 ? -0.001 -9.766 -1.772 1.00 92.19 127 LEU A N 1
ATOM 1008 C CA . LEU A 1 127 ? 1.425 -9.982 -1.519 1.00 92.19 127 LEU A CA 1
ATOM 1009 C C . LEU A 1 127 ? 2.205 -8.728 -1.916 1.00 92.19 127 LEU A C 1
ATOM 1011 O O . LEU A 1 127 ? 2.241 -8.370 -3.093 1.00 92.19 127 LEU A O 1
ATOM 1015 N N . VAL A 1 128 ? 2.846 -8.086 -0.942 1.00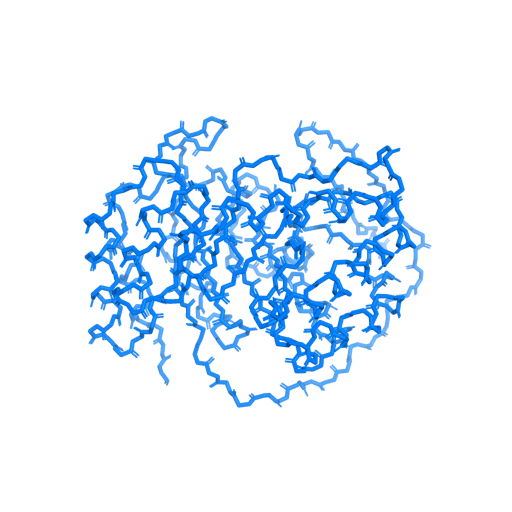 94.62 128 VAL A N 1
ATOM 1016 C CA . VAL A 1 128 ? 3.666 -6.886 -1.147 1.00 94.62 128 VAL A CA 1
ATOM 1017 C C . VAL A 1 128 ? 5.133 -7.285 -1.243 1.00 94.62 128 VAL A C 1
ATOM 1019 O O . VAL A 1 128 ? 5.681 -7.825 -0.286 1.00 94.62 128 VAL A O 1
ATOM 1022 N N . LEU A 1 129 ? 5.787 -7.016 -2.377 1.00 93.81 129 LEU A N 1
ATOM 1023 C CA . LEU A 1 129 ? 7.172 -7.466 -2.589 1.00 93.81 129 LEU A CA 1
ATOM 1024 C C . LEU A 1 129 ? 8.233 -6.456 -2.149 1.00 93.81 129 LEU A C 1
ATOM 1026 O O . LEU A 1 129 ? 9.285 -6.862 -1.649 1.00 93.81 129 LEU A O 1
ATOM 1030 N N . ASN A 1 130 ? 7.973 -5.165 -2.368 1.00 93.88 130 ASN A N 1
ATOM 1031 C CA . ASN A 1 130 ? 8.921 -4.078 -2.128 1.00 93.88 130 ASN A CA 1
ATOM 1032 C C . ASN A 1 130 ? 8.204 -2.854 -1.549 1.00 93.88 130 ASN A C 1
ATOM 1034 O O . ASN A 1 130 ? 7.046 -2.601 -1.893 1.00 93.88 130 ASN A O 1
ATOM 1038 N N . ASN A 1 131 ? 8.907 -2.086 -0.718 1.00 92.94 131 ASN A N 1
ATOM 1039 C CA . ASN A 1 131 ? 8.355 -0.930 -0.016 1.00 92.94 131 ASN A CA 1
ATOM 1040 C C . ASN A 1 131 ? 9.283 0.287 -0.120 1.00 92.94 131 ASN A C 1
ATOM 1042 O O . ASN A 1 13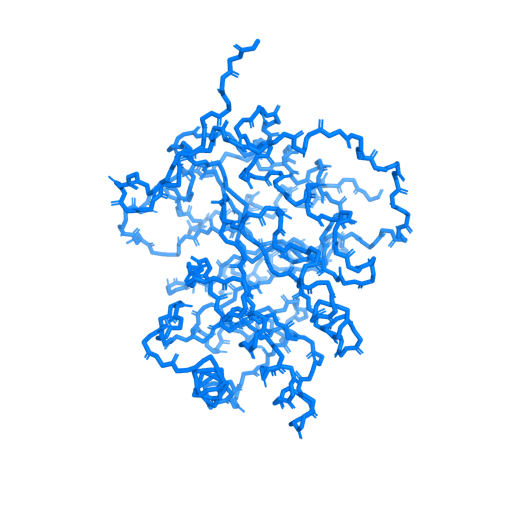1 ? 10.427 0.223 0.306 1.00 92.94 131 ASN A O 1
ATOM 1046 N N . GLU A 1 132 ? 8.778 1.386 -0.679 1.00 89.25 132 GLU A N 1
ATOM 1047 C CA . GLU A 1 132 ? 9.430 2.705 -0.707 1.00 89.25 132 GLU A CA 1
ATOM 1048 C C . GLU A 1 132 ? 10.845 2.733 -1.302 1.00 89.25 132 GLU A C 1
ATOM 1050 O O . GLU A 1 132 ? 11.726 3.465 -0.849 1.00 89.25 132 GLU A O 1
ATOM 1055 N N . CYS A 1 133 ? 11.074 1.950 -2.352 1.00 88.44 133 CYS A N 1
ATOM 1056 C CA . CYS A 1 133 ? 12.408 1.798 -2.909 1.00 88.44 133 CYS A CA 1
ATOM 1057 C C . CYS A 1 133 ? 12.734 2.824 -3.978 1.00 88.44 133 CYS A C 1
ATOM 1059 O O . CYS A 1 133 ? 11.894 3.215 -4.788 1.00 88.44 133 CYS A O 1
ATOM 1061 N N . LEU A 1 134 ? 14.009 3.208 -4.003 1.00 85.69 134 LEU A N 1
ATOM 1062 C CA . LEU A 1 134 ? 14.587 3.955 -5.107 1.00 85.69 134 LEU A CA 1
ATOM 1063 C C . LEU A 1 134 ? 15.029 2.985 -6.199 1.00 85.69 134 LEU A C 1
ATOM 1065 O O . LEU A 1 134 ? 15.668 1.965 -5.929 1.00 85.69 134 LEU A O 1
ATOM 1069 N N . TRP A 1 135 ? 14.712 3.341 -7.437 1.00 88.50 135 TRP A N 1
ATOM 1070 C CA . TRP A 1 135 ? 15.056 2.565 -8.619 1.00 88.50 135 TRP A CA 1
ATOM 1071 C C . TRP A 1 135 ? 16.134 3.295 -9.421 1.00 88.50 135 TRP A C 1
ATOM 1073 O O . TRP A 1 135 ? 16.119 4.524 -9.448 1.00 88.50 135 TRP A O 1
ATOM 1083 N N . PRO A 1 136 ? 17.070 2.580 -10.073 1.00 91.69 136 PRO A N 1
ATOM 1084 C CA . PRO A 1 136 ? 18.153 3.227 -10.816 1.00 91.69 136 PRO A CA 1
ATOM 1085 C C . PRO A 1 136 ? 17.650 4.104 -11.966 1.00 91.69 136 PRO A C 1
ATOM 1087 O O . PRO A 1 136 ? 18.155 5.203 -12.174 1.00 91.69 136 PRO A O 1
ATOM 1090 N N . ASP A 1 137 ? 16.660 3.598 -12.701 1.00 92.88 137 ASP A N 1
ATOM 1091 C CA . ASP A 1 137 ? 16.009 4.256 -13.826 1.00 92.88 137 ASP A CA 1
ATOM 1092 C C . ASP A 1 137 ? 14.685 3.541 -14.170 1.00 92.88 137 ASP A C 1
ATOM 1094 O O . ASP A 1 137 ? 14.384 2.449 -13.664 1.00 92.88 137 ASP A O 1
ATOM 1098 N N . VAL A 1 138 ? 13.892 4.163 -15.047 1.00 93.38 138 VAL A N 1
ATOM 1099 C CA . VAL A 1 138 ? 12.577 3.655 -15.461 1.00 93.38 138 VAL A CA 1
ATOM 1100 C C . VAL A 1 138 ? 12.654 2.332 -16.230 1.00 93.38 138 VAL A C 1
ATOM 1102 O O . VAL A 1 138 ? 11.753 1.501 -16.102 1.00 93.38 138 VAL A O 1
ATOM 1105 N N . ASP A 1 139 ? 13.724 2.089 -16.992 1.00 94.94 139 ASP A N 1
ATOM 1106 C CA . ASP A 1 139 ? 13.889 0.869 -17.787 1.00 94.94 139 ASP A CA 1
ATOM 1107 C C . ASP A 1 139 ? 14.250 -0.330 -16.908 1.00 94.94 139 ASP A C 1
ATOM 1109 O O . ASP A 1 139 ? 13.776 -1.446 -17.142 1.00 94.94 139 ASP A O 1
ATOM 1113 N N . TYR A 1 140 ? 15.067 -0.120 -15.876 1.00 95.38 140 TYR A N 1
ATOM 1114 C CA . TYR A 1 140 ? 15.332 -1.108 -14.840 1.00 95.38 140 TYR A CA 1
ATOM 1115 C C . TYR A 1 140 ? 14.030 -1.489 -14.137 1.00 95.38 140 TYR A C 1
ATOM 1117 O O . TYR A 1 140 ? 13.706 -2.674 -14.049 1.00 95.38 140 TYR A O 1
ATOM 1125 N N . TYR A 1 141 ? 13.262 -0.496 -13.676 1.00 95.00 141 TYR A N 1
ATOM 1126 C CA . TYR A 1 141 ? 12.018 -0.754 -12.955 1.00 95.00 141 TYR A CA 1
ATOM 1127 C C . TYR A 1 141 ? 10.979 -1.460 -13.833 1.00 95.00 141 TYR A C 1
ATOM 1129 O O . TYR A 1 141 ? 10.398 -2.457 -13.408 1.00 95.00 141 TYR A O 1
ATOM 1137 N N . ARG A 1 142 ? 10.807 -1.034 -15.091 1.00 96.00 142 ARG A N 1
ATOM 1138 C CA . ARG A 1 142 ? 9.912 -1.706 -16.044 1.00 96.00 142 ARG A CA 1
ATOM 1139 C C . ARG A 1 142 ? 10.281 -3.178 -16.228 1.00 96.00 142 ARG A C 1
ATOM 1141 O O . ARG A 1 142 ? 9.409 -4.032 -16.122 1.00 96.00 142 ARG A O 1
ATOM 1148 N N . ARG A 1 143 ? 11.562 -3.493 -16.456 1.00 97.75 143 ARG A N 1
ATOM 1149 C CA . ARG A 1 143 ? 12.017 -4.887 -16.630 1.00 97.75 143 ARG A CA 1
ATOM 1150 C C . ARG A 1 143 ? 11.851 -5.717 -15.360 1.00 97.75 143 ARG A C 1
ATOM 1152 O O . ARG A 1 143 ? 11.492 -6.888 -15.444 1.00 97.75 143 ARG A O 1
ATOM 1159 N N . TYR A 1 144 ? 12.055 -5.110 -14.191 1.00 97.38 144 TYR A N 1
ATOM 1160 C CA . TYR A 1 144 ? 11.772 -5.746 -12.906 1.00 97.38 144 TYR A CA 1
ATOM 1161 C C . TYR A 1 144 ? 10.280 -6.088 -12.767 1.00 97.38 144 TYR A C 1
ATOM 1163 O O . TYR A 1 144 ? 9.936 -7.217 -12.407 1.00 97.38 144 TYR A O 1
ATOM 1171 N N . LEU A 1 145 ? 9.392 -5.133 -13.072 1.00 96.06 145 LEU A N 1
ATOM 1172 C CA . LEU A 1 145 ? 7.942 -5.336 -13.042 1.00 96.06 145 LEU A CA 1
ATOM 1173 C C . LEU A 1 145 ? 7.509 -6.415 -14.033 1.00 96.06 145 LEU A C 1
ATOM 1175 O O . LEU A 1 145 ? 6.799 -7.336 -13.642 1.00 96.06 145 LEU A O 1
ATOM 1179 N N . ASP A 1 146 ? 7.968 -6.336 -15.283 1.00 97.12 146 ASP A N 1
ATOM 1180 C CA . ASP A 1 146 ? 7.633 -7.301 -16.331 1.00 97.12 146 ASP A CA 1
ATOM 1181 C C . ASP A 1 146 ? 8.023 -8.727 -15.917 1.00 97.12 146 ASP A C 1
ATOM 1183 O O . ASP A 1 146 ? 7.185 -9.627 -15.977 1.00 97.12 146 ASP A O 1
ATOM 1187 N N . GLN A 1 147 ? 9.246 -8.924 -15.409 1.00 97.69 147 GLN A N 1
ATOM 1188 C CA . GLN A 1 147 ? 9.700 -10.232 -14.929 1.00 97.69 147 GLN A CA 1
ATOM 1189 C C . GLN A 1 147 ? 8.894 -10.717 -13.716 1.00 97.69 147 GLN A C 1
ATOM 1191 O O . GLN A 1 147 ? 8.566 -11.899 -13.612 1.00 97.69 147 GLN A O 1
ATOM 1196 N N . THR A 1 148 ? 8.572 -9.820 -12.784 1.00 95.88 148 THR A N 1
ATOM 1197 C CA . THR A 1 148 ? 7.750 -10.153 -11.613 1.00 95.88 148 THR A CA 1
ATOM 1198 C C . THR A 1 148 ? 6.356 -10.621 -12.042 1.00 95.88 148 THR A C 1
ATOM 1200 O O . THR A 1 148 ? 5.845 -11.609 -11.517 1.00 95.88 148 THR A O 1
ATOM 1203 N N . LEU A 1 149 ? 5.754 -9.945 -13.023 1.00 94.38 149 LEU A N 1
ATOM 1204 C CA . LEU A 1 149 ? 4.452 -10.304 -13.584 1.00 94.38 149 LEU A CA 1
ATOM 1205 C C . LEU A 1 149 ? 4.501 -11.638 -14.333 1.00 94.38 149 LEU A C 1
ATOM 1207 O O . LEU A 1 149 ? 3.594 -12.452 -14.169 1.00 94.38 149 LEU A O 1
ATOM 1211 N N . ASP A 1 150 ? 5.560 -11.892 -15.104 1.00 94.12 150 ASP A N 1
ATOM 1212 C CA . ASP A 1 150 ? 5.756 -13.173 -15.793 1.00 94.12 150 ASP A CA 1
ATOM 1213 C C . ASP A 1 150 ? 5.810 -14.338 -14.796 1.00 94.12 150 ASP A C 1
ATOM 1215 O O . ASP A 1 150 ? 5.156 -15.365 -14.996 1.00 94.12 150 ASP A O 1
ATOM 1219 N N . LEU A 1 151 ? 6.522 -14.158 -13.679 1.00 90.50 151 LEU A N 1
ATOM 1220 C CA . LEU A 1 151 ? 6.560 -15.131 -12.587 1.00 90.50 151 LEU A CA 1
ATOM 1221 C C . LEU A 1 151 ? 5.181 -15.289 -11.933 1.00 90.50 151 LEU A C 1
ATOM 1223 O O . LEU A 1 151 ? 4.702 -16.411 -11.775 1.00 90.50 151 LEU A O 1
ATOM 1227 N N . ALA A 1 152 ? 4.497 -14.193 -11.611 1.00 86.00 152 ALA A N 1
ATOM 1228 C CA . ALA A 1 152 ? 3.175 -14.256 -10.995 1.00 86.00 152 ALA A CA 1
ATOM 1229 C C . ALA A 1 152 ? 2.158 -15.015 -11.859 1.00 86.00 152 ALA A C 1
ATOM 1231 O O . ALA A 1 152 ? 1.412 -15.850 -11.344 1.00 86.00 152 ALA A O 1
ATOM 1232 N N . VAL A 1 153 ? 2.168 -14.794 -13.176 1.00 86.31 153 VAL A N 1
ATOM 1233 C CA . VAL A 1 153 ? 1.331 -15.538 -14.127 1.00 86.31 153 VAL A CA 1
ATOM 1234 C C . VAL A 1 153 ? 1.738 -17.010 -14.181 1.00 86.31 153 VAL A C 1
ATOM 1236 O O . VAL A 1 153 ? 0.876 -17.881 -14.067 1.00 86.31 153 VAL A O 1
ATOM 1239 N N . ALA A 1 154 ? 3.035 -17.305 -14.307 1.00 84.62 154 ALA A N 1
ATOM 1240 C CA . ALA A 1 154 ? 3.535 -18.676 -14.420 1.00 84.62 154 ALA A CA 1
ATOM 1241 C C . ALA A 1 154 ? 3.203 -19.547 -13.195 1.00 84.62 154 ALA A C 1
ATOM 1243 O O . ALA A 1 154 ? 2.972 -20.747 -13.341 1.00 84.62 154 ALA A O 1
ATOM 1244 N N . TYR A 1 155 ? 3.149 -18.948 -12.002 1.00 78.56 155 TYR A N 1
ATOM 1245 C CA . TYR A 1 155 ? 2.838 -19.636 -10.746 1.00 78.56 155 TYR A CA 1
ATOM 1246 C C . TYR A 1 155 ? 1.368 -19.495 -10.308 1.00 78.56 155 TYR A C 1
ATOM 1248 O O . TYR A 1 155 ? 1.005 -19.992 -9.244 1.00 78.56 155 TYR A O 1
ATOM 1256 N N . GLY A 1 156 ? 0.508 -18.854 -11.110 1.00 73.88 156 GLY A N 1
ATOM 1257 C CA . GLY A 1 156 ? -0.917 -18.683 -10.794 1.00 73.88 156 GLY A CA 1
ATOM 1258 C C . GLY A 1 156 ? -1.191 -17.753 -9.605 1.00 73.88 156 GLY A C 1
ATOM 1259 O O . GLY A 1 156 ? -2.223 -17.876 -8.953 1.00 73.88 156 GLY A O 1
ATOM 1260 N N . MET A 1 157 ? -0.270 -16.831 -9.319 1.00 68.44 157 MET A N 1
ATOM 1261 C CA . MET A 1 157 ? -0.284 -15.909 -8.175 1.00 68.44 157 MET A CA 1
ATOM 1262 C C . MET A 1 157 ? -0.485 -14.442 -8.595 1.00 68.44 157 MET A C 1
ATOM 1264 O O . MET A 1 157 ? -0.092 -13.526 -7.880 1.00 68.44 157 MET A O 1
ATOM 1268 N N . GLY A 1 158 ? -1.065 -14.204 -9.775 1.00 57.47 158 GLY A N 1
ATOM 1269 C CA . GLY A 1 158 ? -1.324 -12.849 -10.275 1.00 57.47 158 GLY A CA 1
ATOM 1270 C C . GLY A 1 158 ? -2.343 -12.065 -9.438 1.00 57.47 158 GLY A C 1
ATOM 1271 O O . GLY A 1 158 ? -2.162 -10.868 -9.210 1.00 57.47 158 GLY A O 1
ATOM 1272 N N . GLY A 1 159 ? -3.382 -12.747 -8.942 1.00 61.22 159 GLY A N 1
ATOM 1273 C CA . GLY A 1 159 ? -4.429 -12.129 -8.131 1.00 61.22 159 GLY A CA 1
ATOM 1274 C C . GLY A 1 159 ? -3.884 -11.713 -6.769 1.00 61.22 159 GLY A C 1
ATOM 1275 O O . GLY A 1 159 ? -3.396 -12.558 -6.022 1.00 61.22 159 GLY A O 1
ATOM 1276 N N . GLY A 1 160 ? -3.964 -10.421 -6.449 1.00 75.81 160 GLY A N 1
ATOM 1277 C CA . GLY A 1 160 ? -3.460 -9.893 -5.183 1.00 75.81 160 GLY A CA 1
ATOM 1278 C C . GLY A 1 160 ? -1.995 -9.455 -5.194 1.00 75.81 160 GLY A C 1
ATOM 1279 O O . GLY A 1 160 ? -1.425 -9.167 -4.148 1.00 75.81 160 GLY A O 1
ATOM 1280 N N . LEU A 1 161 ? -1.320 -9.375 -6.335 1.00 90.69 161 LEU A N 1
ATOM 1281 C CA . LEU A 1 161 ? 0.063 -8.903 -6.326 1.00 90.69 161 LEU A CA 1
ATOM 1282 C C . LEU A 1 161 ? 0.159 -7.377 -6.132 1.00 90.69 161 LEU A C 1
ATOM 1284 O O . LEU A 1 161 ? -0.488 -6.615 -6.847 1.00 90.69 161 LEU A O 1
ATOM 1288 N N . VAL A 1 162 ? 1.038 -6.933 -5.230 1.00 95.19 162 VAL A N 1
ATOM 1289 C CA . VAL A 1 162 ? 1.514 -5.545 -5.114 1.00 95.19 162 VAL A CA 1
ATOM 1290 C C . VAL A 1 162 ? 3.038 -5.563 -5.307 1.00 95.19 162 VAL A C 1
ATOM 1292 O O . VAL A 1 162 ? 3.791 -5.754 -4.345 1.00 95.19 162 VAL A O 1
ATOM 1295 N N . PRO A 1 163 ? 3.539 -5.413 -6.550 1.00 94.25 163 PRO A N 1
ATOM 1296 C CA . PRO A 1 163 ? 4.969 -5.566 -6.839 1.00 94.25 163 PRO A CA 1
ATOM 1297 C C . PRO A 1 163 ? 5.836 -4.534 -6.116 1.00 94.25 163 PRO A C 1
ATOM 1299 O O . PRO A 1 163 ? 6.994 -4.790 -5.785 1.00 94.25 163 PRO A O 1
ATOM 1302 N N . HIS A 1 164 ? 5.276 -3.350 -5.893 1.00 93.44 164 HIS A N 1
ATOM 1303 C CA . HIS A 1 164 ? 5.958 -2.241 -5.262 1.00 93.44 164 HIS A CA 1
ATOM 1304 C C . HIS A 1 164 ? 4.954 -1.291 -4.614 1.00 93.44 164 HIS A C 1
ATOM 1306 O O . HIS A 1 164 ? 3.902 -0.999 -5.186 1.00 93.44 164 HIS A O 1
ATOM 1312 N N . VAL A 1 165 ? 5.328 -0.769 -3.452 1.00 94.31 165 VAL A N 1
ATOM 1313 C CA . VAL A 1 165 ? 4.648 0.332 -2.774 1.00 94.31 165 VAL A CA 1
ATOM 1314 C C . VAL A 1 165 ? 5.467 1.607 -2.940 1.00 94.31 165 VAL A C 1
ATOM 1316 O O . VAL A 1 165 ? 6.593 1.692 -2.457 1.00 94.31 165 VAL A O 1
ATOM 1319 N N . ALA A 1 166 ? 4.915 2.605 -3.628 1.00 91.00 166 ALA A N 1
ATOM 1320 C CA . ALA A 1 166 ? 5.525 3.925 -3.763 1.00 91.00 166 ALA A CA 1
ATOM 1321 C C . ALA A 1 166 ? 5.640 4.645 -2.417 1.00 91.00 166 ALA A C 1
ATOM 1323 O O . ALA A 1 166 ? 4.637 4.807 -1.732 1.00 91.00 166 ALA A O 1
ATOM 1324 N N . GLY A 1 167 ? 6.838 5.116 -2.067 1.00 86.69 167 GLY A N 1
ATOM 1325 C CA . GLY A 1 167 ? 7.023 5.959 -0.887 1.00 86.69 167 GLY A CA 1
ATOM 1326 C C . GLY A 1 167 ? 6.436 7.356 -1.062 1.00 86.69 167 GLY A C 1
ATOM 1327 O O . GLY A 1 167 ? 6.196 7.818 -2.184 1.00 86.69 167 GLY A O 1
ATOM 1328 N N . ALA A 1 168 ? 6.242 8.055 0.055 1.00 75.94 168 ALA A N 1
ATOM 1329 C CA . ALA A 1 168 ? 5.780 9.437 0.037 1.00 75.94 168 ALA A CA 1
ATOM 1330 C C . ALA A 1 168 ? 6.778 10.325 -0.729 1.00 75.94 168 ALA A C 1
ATOM 1332 O O . ALA A 1 168 ? 7.939 10.466 -0.357 1.00 75.94 168 ALA A O 1
ATOM 1333 N N . GLY A 1 169 ? 6.328 10.915 -1.837 1.00 69.31 169 GLY A N 1
ATOM 1334 C CA . GLY A 1 169 ? 7.186 11.735 -2.699 1.00 69.31 169 GLY A CA 1
ATOM 1335 C C . GLY A 1 169 ? 8.058 10.960 -3.694 1.00 69.31 169 GLY A C 1
ATOM 1336 O O . GLY A 1 169 ? 8.725 11.601 -4.506 1.00 69.31 169 GLY A O 1
ATOM 1337 N N . ALA A 1 170 ? 8.025 9.622 -3.689 1.00 64.88 170 ALA A N 1
ATOM 1338 C CA . ALA A 1 170 ? 8.771 8.797 -4.635 1.00 64.88 170 ALA A CA 1
ATOM 1339 C C . ALA A 1 170 ? 8.083 8.732 -6.016 1.00 64.88 170 ALA A C 1
ATOM 1341 O O . ALA A 1 170 ? 6.855 8.804 -6.127 1.00 64.88 170 ALA A O 1
ATOM 1342 N N . TYR A 1 171 ? 8.908 8.554 -7.050 1.00 65.38 171 TYR A N 1
ATOM 1343 C CA . TYR A 1 171 ? 8.619 8.501 -8.490 1.00 65.38 171 TYR A CA 1
ATOM 1344 C C . TYR A 1 171 ? 8.408 9.810 -9.220 1.00 65.38 171 TYR A C 1
ATOM 1346 O O . TYR A 1 171 ? 7.521 10.611 -8.935 1.00 65.38 171 TYR A O 1
ATOM 1354 N N . GLU A 1 172 ? 9.157 9.943 -10.292 1.00 77.19 172 GLU A N 1
ATOM 1355 C CA . GLU A 1 172 ? 9.035 10.981 -11.276 1.00 77.19 172 GLU A CA 1
ATOM 1356 C C . GLU A 1 172 ? 7.777 10.700 -12.120 1.00 77.19 172 GLU A C 1
ATOM 1358 O O . GLU A 1 172 ? 7.633 9.650 -12.745 1.00 77.19 172 GLU A O 1
ATOM 1363 N N . LEU A 1 173 ? 6.802 11.621 -12.115 1.00 81.25 173 LEU A N 1
ATOM 1364 C CA . LEU A 1 173 ? 5.528 11.438 -12.837 1.00 81.25 173 LEU A CA 1
ATOM 1365 C C . LEU A 1 173 ? 5.727 11.152 -14.338 1.00 81.25 173 LEU A C 1
ATOM 1367 O O . LEU A 1 173 ? 4.886 10.523 -14.975 1.00 81.25 173 LEU A O 1
ATOM 1371 N N . ASN A 1 174 ? 6.863 11.569 -14.897 1.00 85.19 174 ASN A N 1
ATOM 1372 C CA . ASN A 1 174 ? 7.267 11.281 -16.271 1.00 85.19 174 ASN A CA 1
ATOM 1373 C C . ASN A 1 174 ? 7.614 9.800 -16.529 1.00 85.19 174 ASN A C 1
ATOM 1375 O O . ASN A 1 174 ? 7.756 9.432 -17.692 1.00 85.19 174 ASN A O 1
ATOM 1379 N N . TRP A 1 175 ? 7.741 8.945 -15.509 1.00 90.00 175 TRP A N 1
ATOM 1380 C CA . TRP A 1 175 ? 7.969 7.505 -15.691 1.00 90.00 175 TRP A CA 1
ATOM 1381 C C . TRP A 1 175 ? 6.685 6.749 -16.049 1.00 90.00 175 TRP A C 1
ATOM 1383 O O . TRP A 1 175 ? 6.736 5.737 -16.745 1.00 90.00 175 TRP A O 1
ATOM 1393 N N . TYR A 1 176 ? 5.517 7.236 -15.623 1.00 87.19 176 TYR A N 1
ATOM 1394 C CA . TYR A 1 176 ? 4.248 6.515 -15.773 1.00 87.19 176 TYR A CA 1
ATOM 1395 C C . TYR A 1 176 ? 3.853 6.214 -17.226 1.00 87.19 176 TYR A C 1
ATOM 1397 O O . TYR A 1 176 ? 3.381 5.104 -17.460 1.00 87.19 176 TYR A O 1
ATOM 1405 N N . PRO A 1 177 ? 4.099 7.092 -18.222 1.00 89.12 177 PRO A N 1
ATOM 1406 C CA . PRO A 1 177 ? 3.891 6.736 -19.626 1.00 89.12 177 PRO A CA 1
ATOM 1407 C C . PRO A 1 177 ? 4.696 5.509 -20.079 1.00 89.12 177 PRO A C 1
ATOM 1409 O O . PRO A 1 177 ? 4.195 4.702 -20.854 1.00 89.12 177 PRO A O 1
ATOM 1412 N N . VAL A 1 178 ? 5.924 5.335 -19.578 1.00 91.94 178 VAL A N 1
ATOM 1413 C CA . VAL A 1 178 ? 6.776 4.171 -19.893 1.00 91.94 178 VAL A CA 1
ATOM 1414 C C . VAL A 1 178 ? 6.298 2.920 -19.150 1.00 91.94 178 VAL A C 1
ATOM 1416 O O . VAL A 1 178 ? 6.375 1.811 -19.675 1.00 91.94 178 VAL A O 1
ATOM 1419 N N . LEU A 1 179 ? 5.784 3.094 -17.931 1.00 93.94 179 LEU A N 1
ATOM 1420 C CA . LEU A 1 179 ? 5.309 2.007 -17.071 1.00 93.94 179 LEU A CA 1
ATOM 1421 C C . LEU A 1 179 ? 3.856 1.593 -17.351 1.00 93.94 179 LEU A C 1
ATOM 1423 O O . LEU A 1 179 ? 3.395 0.611 -16.773 1.00 93.94 179 LEU A O 1
ATOM 1427 N N . TYR A 1 180 ? 3.127 2.322 -18.203 1.00 93.25 180 TYR A N 1
ATOM 1428 C CA . TYR A 1 180 ? 1.689 2.128 -18.407 1.00 93.25 180 TYR A CA 1
ATOM 1429 C C . TYR A 1 180 ? 1.341 0.689 -18.792 1.00 93.25 180 TYR A C 1
ATOM 1431 O O . TYR A 1 180 ? 0.480 0.082 -18.163 1.00 93.25 180 TYR A O 1
ATOM 1439 N N . GLU A 1 181 ? 2.055 0.112 -19.761 1.00 94.50 181 GLU A N 1
ATOM 1440 C CA . GLU A 1 181 ? 1.818 -1.267 -20.211 1.00 94.50 181 GLU A CA 1
ATOM 1441 C C . GLU A 1 181 ? 2.063 -2.291 -1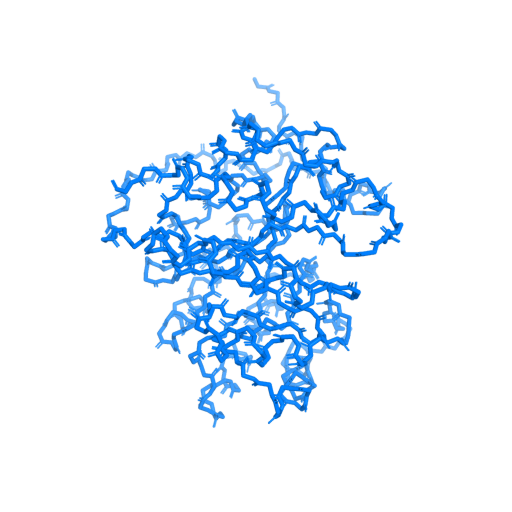9.093 1.00 94.50 181 GLU A C 1
ATOM 1443 O O . GLU A 1 181 ? 1.264 -3.206 -18.901 1.00 94.50 181 GLU A O 1
ATOM 1448 N N . ALA A 1 182 ? 3.116 -2.116 -18.289 1.00 95.19 182 ALA A N 1
ATOM 1449 C CA . ALA A 1 182 ? 3.377 -2.989 -17.143 1.00 95.19 182 ALA A CA 1
ATOM 1450 C C . ALA A 1 182 ? 2.263 -2.873 -16.085 1.00 95.19 182 ALA A C 1
ATOM 1452 O O . ALA A 1 182 ? 1.799 -3.880 -15.549 1.00 95.19 182 ALA A O 1
ATOM 1453 N N . HIS A 1 183 ? 1.766 -1.662 -15.827 1.00 95.25 183 HIS A N 1
ATOM 1454 C CA . HIS A 1 183 ? 0.623 -1.445 -14.941 1.00 95.25 183 HIS A CA 1
ATOM 1455 C C . HIS A 1 183 ? -0.686 -2.017 -15.511 1.00 95.25 183 HIS A C 1
ATOM 1457 O O . HIS A 1 183 ? -1.493 -2.549 -14.751 1.00 95.25 183 HIS A O 1
ATOM 1463 N N . ALA A 1 184 ? -0.902 -1.956 -16.828 1.00 94.12 184 ALA A N 1
ATOM 1464 C CA . ALA A 1 184 ? -2.076 -2.541 -17.477 1.00 94.12 184 ALA A CA 1
ATOM 1465 C C . ALA A 1 184 ? -2.058 -4.069 -17.358 1.00 94.12 184 ALA A C 1
ATOM 1467 O O . ALA A 1 184 ? -3.067 -4.689 -17.025 1.00 94.12 184 ALA A O 1
ATOM 1468 N N . ARG A 1 185 ? -0.880 -4.681 -17.527 1.00 94.12 185 ARG A N 1
ATOM 1469 C CA . ARG A 1 185 ? -0.671 -6.108 -17.257 1.00 94.12 185 ARG A CA 1
ATOM 1470 C C . ARG A 1 185 ? -0.931 -6.453 -15.791 1.00 94.12 185 ARG A C 1
ATOM 1472 O O . ARG A 1 185 ? -1.584 -7.458 -15.527 1.00 94.12 185 ARG A O 1
ATOM 1479 N N . LEU A 1 186 ? -0.466 -5.625 -14.852 1.00 94.19 186 LEU A N 1
ATOM 1480 C CA . LEU A 1 186 ? -0.736 -5.804 -13.423 1.00 94.19 186 LEU A CA 1
ATOM 1481 C C . LEU A 1 186 ? -2.245 -5.788 -13.123 1.00 94.19 186 LEU A C 1
ATOM 1483 O O . LEU A 1 186 ? -2.725 -6.645 -12.383 1.00 94.19 186 LEU A O 1
ATOM 1487 N N . ALA A 1 187 ? -2.997 -4.865 -13.729 1.00 91.50 187 ALA A N 1
ATOM 1488 C CA . ALA A 1 187 ? -4.452 -4.808 -13.595 1.00 91.50 187 ALA A CA 1
ATOM 1489 C C . ALA A 1 187 ? -5.120 -6.074 -14.154 1.00 91.50 187 ALA A C 1
ATOM 1491 O O . ALA A 1 187 ? -5.931 -6.702 -13.475 1.00 91.50 187 ALA A O 1
ATOM 1492 N N . ALA A 1 188 ? -4.706 -6.506 -15.350 1.00 88.44 188 ALA A N 1
ATOM 1493 C CA . ALA A 1 188 ? -5.255 -7.679 -16.028 1.00 88.44 188 ALA A CA 1
ATOM 1494 C C . ALA A 1 188 ? -5.051 -8.993 -15.253 1.00 88.44 188 ALA A C 1
ATOM 1496 O O . ALA A 1 188 ? -5.857 -9.914 -15.387 1.00 88.44 188 ALA A O 1
ATOM 1497 N N . VAL A 1 189 ? -3.997 -9.090 -14.436 1.00 84.88 189 VAL A N 1
ATOM 1498 C CA . VAL A 1 189 ? -3.760 -10.259 -13.570 1.00 84.88 189 VAL A CA 1
ATOM 1499 C C . VAL A 1 189 ? -4.414 -10.135 -12.190 1.00 84.88 189 VAL A C 1
ATOM 1501 O O . VAL A 1 189 ? -4.323 -11.070 -11.399 1.00 84.88 189 VAL A O 1
ATOM 1504 N N . GLY A 1 190 ? -5.103 -9.025 -11.901 1.00 83.88 190 GLY A N 1
ATOM 1505 C CA . GLY A 1 190 ? -5.784 -8.787 -10.627 1.00 83.88 190 GLY A CA 1
ATOM 1506 C C . GLY A 1 190 ? -4.870 -8.286 -9.505 1.00 83.88 190 GLY A C 1
ATOM 1507 O O . GLY A 1 190 ? -5.161 -8.527 -8.331 1.00 83.88 190 GLY A O 1
ATOM 1508 N N . GLY A 1 191 ? -3.756 -7.635 -9.845 1.00 91.31 191 GLY A N 1
ATOM 1509 C CA . GLY A 1 191 ? -2.884 -6.963 -8.884 1.00 91.31 191 GLY A CA 1
ATOM 1510 C C . GLY A 1 191 ? -3.365 -5.557 -8.510 1.00 91.31 191 GLY A C 1
ATOM 1511 O O . GLY A 1 191 ? -4.458 -5.134 -8.885 1.00 91.31 191 GLY A O 1
ATOM 1512 N N . ALA A 1 192 ? -2.539 -4.822 -7.765 1.00 94.00 192 ALA A N 1
ATOM 1513 C CA . ALA A 1 192 ? -2.823 -3.451 -7.346 1.00 94.00 192 ALA A CA 1
ATOM 1514 C C . ALA A 1 192 ? -1.567 -2.571 -7.306 1.00 94.00 192 ALA A C 1
ATOM 1516 O O . ALA A 1 192 ? -0.450 -3.044 -7.087 1.00 94.00 192 ALA A O 1
ATOM 1517 N N . TYR A 1 193 ? -1.771 -1.267 -7.492 1.00 94.44 193 TYR A N 1
ATOM 1518 C CA . TYR A 1 193 ? -0.733 -0.258 -7.330 1.00 94.44 193 TYR A CA 1
ATOM 1519 C C . TYR A 1 193 ? -0.641 0.169 -5.863 1.00 94.44 193 TYR A C 1
ATOM 1521 O O . TYR A 1 193 ? -1.608 0.693 -5.305 1.00 94.44 193 TYR A O 1
ATOM 1529 N N . GLY A 1 194 ? 0.518 -0.054 -5.243 1.00 94.81 194 GLY A N 1
ATOM 1530 C CA . GLY A 1 194 ? 0.770 0.300 -3.852 1.00 94.81 194 GLY A CA 1
ATOM 1531 C C . GLY A 1 194 ? 1.357 1.698 -3.692 1.00 94.81 194 GLY A C 1
ATOM 1532 O O . GLY A 1 194 ? 2.222 2.116 -4.462 1.00 94.81 194 GLY A O 1
ATOM 1533 N N . THR A 1 195 ? 0.943 2.401 -2.645 1.00 93.94 195 THR A N 1
ATOM 1534 C CA . THR A 1 195 ? 1.505 3.696 -2.247 1.00 93.94 195 THR A CA 1
ATOM 1535 C C . THR A 1 195 ? 1.460 3.853 -0.733 1.00 93.94 195 THR A C 1
ATOM 1537 O O . THR A 1 195 ? 0.572 3.315 -0.079 1.00 93.94 195 THR A O 1
ATOM 1540 N N . ASN A 1 196 ? 2.361 4.656 -0.188 1.00 93.75 196 ASN A N 1
ATOM 1541 C CA . ASN A 1 196 ? 2.299 5.137 1.181 1.00 93.75 196 ASN A CA 1
ATOM 1542 C C . ASN A 1 196 ? 2.072 6.646 1.195 1.00 93.75 196 ASN A C 1
ATOM 1544 O O . ASN A 1 196 ? 2.571 7.366 0.324 1.00 93.75 196 ASN A O 1
ATOM 1548 N N . LEU A 1 197 ? 1.284 7.115 2.160 1.00 93.31 197 LEU A N 1
ATOM 1549 C CA . LEU A 1 197 ? 0.765 8.478 2.191 1.00 93.31 197 LEU A CA 1
ATOM 1550 C C . LEU A 1 197 ? 1.137 9.164 3.505 1.00 93.31 197 LEU A C 1
ATOM 1552 O O . LEU A 1 197 ? 0.519 8.935 4.544 1.00 93.31 197 LEU A O 1
ATOM 1556 N N . TYR A 1 198 ? 2.121 10.058 3.435 1.00 90.06 198 TYR A N 1
ATOM 1557 C CA . TYR A 1 198 ? 2.568 10.839 4.582 1.00 90.06 198 TYR A CA 1
ATOM 1558 C C . TYR A 1 198 ? 2.940 12.268 4.186 1.00 90.06 198 TYR A C 1
ATOM 1560 O O . TYR A 1 198 ? 3.451 12.499 3.085 1.00 90.06 198 TYR A O 1
ATOM 1568 N N . PRO A 1 199 ? 2.779 13.243 5.086 1.00 88.19 199 PRO A N 1
ATOM 1569 C CA . PRO A 1 199 ? 3.473 14.523 5.002 1.00 88.19 199 PRO A CA 1
ATOM 1570 C C . PRO A 1 199 ? 4.976 14.295 5.199 1.00 88.19 199 PRO A C 1
ATOM 1572 O O . PRO A 1 199 ? 5.351 13.487 6.037 1.00 88.19 199 PRO A O 1
ATOM 1575 N N . VAL A 1 200 ? 5.846 15.010 4.482 1.00 78.62 200 VAL A N 1
ATOM 1576 C CA . VAL A 1 200 ? 7.310 14.875 4.684 1.00 78.62 200 VAL A CA 1
ATOM 1577 C C . VAL A 1 200 ? 7.826 15.648 5.909 1.00 78.62 200 VAL A C 1
ATOM 1579 O O . VAL A 1 200 ? 8.890 15.338 6.429 1.00 78.62 200 VAL A O 1
ATOM 1582 N N . ASN A 1 201 ? 7.080 16.647 6.394 1.00 80.31 201 ASN A N 1
ATOM 1583 C CA . ASN A 1 201 ? 7.450 17.390 7.604 1.00 80.31 201 ASN A CA 1
ATOM 1584 C C . ASN A 1 201 ? 7.122 16.571 8.855 1.00 80.31 201 ASN A C 1
ATOM 1586 O O . ASN A 1 201 ? 6.049 15.985 8.905 1.00 80.31 201 ASN A O 1
ATOM 1590 N N . GLU A 1 202 ? 7.977 16.623 9.878 1.00 74.81 202 GLU A N 1
ATOM 1591 C CA . GLU A 1 202 ? 7.846 15.888 11.152 1.00 74.81 202 GLU A CA 1
ATOM 1592 C C . GLU A 1 202 ? 6.504 16.054 11.868 1.00 74.81 202 GLU A C 1
ATOM 1594 O O . GLU A 1 202 ? 5.961 15.071 12.361 1.00 74.81 202 GLU A O 1
ATOM 1599 N N . ASP A 1 203 ? 5.921 17.251 11.822 1.00 79.31 203 ASP A N 1
ATOM 1600 C CA . ASP A 1 203 ? 4.623 17.565 12.437 1.00 79.31 203 ASP A CA 1
ATOM 1601 C C . ASP A 1 203 ? 3.528 17.858 11.400 1.00 79.31 203 ASP A C 1
ATOM 1603 O O . ASP A 1 203 ? 2.498 18.467 11.703 1.00 79.31 203 ASP A O 1
ATOM 1607 N N . GLY A 1 204 ? 3.759 17.484 10.138 1.00 84.94 204 GLY A N 1
ATOM 1608 C CA . GLY A 1 204 ? 2.830 17.781 9.056 1.00 84.94 204 GLY A CA 1
ATOM 1609 C C . GLY A 1 204 ? 1.454 17.139 9.298 1.00 84.94 204 GLY A C 1
ATOM 1610 O O . GLY A 1 204 ? 1.398 15.944 9.614 1.00 84.94 204 GLY A O 1
ATOM 1611 N N . PRO A 1 205 ? 0.344 17.885 9.131 1.00 88.88 205 PRO A N 1
ATOM 1612 C CA . PRO A 1 205 ? -0.995 17.313 9.202 1.00 88.88 205 PRO A CA 1
ATOM 1613 C C . PRO A 1 205 ? -1.256 16.397 8.002 1.00 88.88 205 PRO A C 1
ATOM 1615 O O . PRO A 1 205 ? -0.848 16.686 6.875 1.00 88.88 205 PRO A O 1
ATOM 1618 N N . LEU A 1 206 ? -1.963 15.296 8.240 1.00 91.12 206 LEU A N 1
ATOM 1619 C CA . LEU A 1 206 ? -2.359 14.329 7.221 1.00 91.12 206 LEU A CA 1
ATOM 1620 C C . LEU A 1 206 ? -3.506 14.875 6.351 1.00 91.12 206 LEU A C 1
ATOM 1622 O O . LEU A 1 206 ? -3.508 14.684 5.137 1.00 91.12 206 LEU A O 1
ATOM 1626 N N . CYS A 1 207 ? -4.478 15.581 6.934 1.00 93.19 207 CYS A N 1
ATOM 1627 C CA . CYS A 1 207 ? -5.678 15.997 6.209 1.00 93.19 207 CYS A CA 1
ATOM 1628 C C . CYS A 1 207 ? -5.478 17.210 5.290 1.00 93.19 207 CYS A C 1
ATOM 1630 O O . CYS A 1 207 ? -6.256 17.420 4.348 1.00 93.19 207 CYS A O 1
ATOM 1632 N N . GLU A 1 208 ? -4.501 18.067 5.565 1.00 90.69 208 GLU A N 1
ATOM 1633 C CA . GLU A 1 208 ? -4.365 19.328 4.842 1.00 90.69 208 GLU A CA 1
ATOM 1634 C C . GLU A 1 208 ? -3.888 19.100 3.402 1.00 90.69 208 GLU A C 1
ATOM 1636 O O . GLU A 1 208 ? -2.916 18.384 3.163 1.00 90.69 208 GLU A O 1
ATOM 1641 N N . LYS A 1 209 ? -4.560 19.733 2.432 1.00 89.69 209 LYS A N 1
ATOM 1642 C CA . LYS A 1 209 ? -4.117 19.785 1.032 1.00 89.69 209 LYS A CA 1
ATOM 1643 C C . LYS A 1 209 ? -3.346 21.081 0.807 1.00 89.69 209 LYS A C 1
ATOM 1645 O O . LYS A 1 209 ? -3.943 22.142 0.649 1.00 89.69 209 LYS A O 1
ATOM 1650 N N . THR A 1 210 ? -2.026 20.983 0.796 1.00 86.38 210 THR A N 1
ATOM 1651 C CA . THR A 1 210 ? -1.090 22.070 0.505 1.00 86.38 210 THR A CA 1
ATOM 1652 C C . THR A 1 210 ? -0.302 21.738 -0.756 1.00 86.38 210 THR A C 1
ATOM 1654 O O . THR A 1 210 ? -0.351 20.613 -1.256 1.00 86.38 210 THR A O 1
ATOM 1657 N N . SER A 1 211 ? 0.476 22.696 -1.265 1.00 83.62 211 SER A N 1
ATOM 1658 C CA . SER A 1 211 ? 1.416 22.422 -2.357 1.00 83.62 211 SER A CA 1
ATOM 1659 C C . SER A 1 211 ? 2.376 21.282 -2.011 1.00 83.62 211 SER A C 1
ATOM 1661 O O . SER A 1 211 ? 2.711 20.496 -2.885 1.00 83.62 211 SER A O 1
ATOM 1663 N N . GLN A 1 212 ? 2.782 21.152 -0.747 1.00 82.94 212 GLN A N 1
ATOM 1664 C CA . GLN A 1 212 ? 3.676 20.094 -0.293 1.00 82.94 212 GLN A CA 1
ATOM 1665 C C . GLN A 1 212 ? 2.961 18.744 -0.195 1.00 82.94 212 GLN A C 1
ATOM 1667 O O . GLN A 1 212 ? 3.429 17.761 -0.768 1.00 82.94 212 GLN A O 1
ATOM 1672 N N . THR A 1 213 ? 1.810 18.682 0.484 1.00 87.38 213 THR A N 1
ATOM 1673 C CA . THR A 1 213 ? 1.088 17.412 0.658 1.00 87.38 213 THR A CA 1
ATOM 1674 C C . THR A 1 213 ? 0.475 16.909 -0.646 1.00 87.38 213 THR A C 1
ATOM 1676 O O . THR A 1 213 ? 0.296 15.702 -0.782 1.00 87.38 213 THR A O 1
ATOM 1679 N N . GLN A 1 214 ? 0.261 17.766 -1.653 1.00 87.75 214 GLN A N 1
ATOM 1680 C CA . GLN A 1 214 ? -0.088 17.343 -3.017 1.00 87.75 214 GLN A CA 1
ATOM 1681 C C . GLN A 1 214 ? 0.952 16.392 -3.623 1.00 87.75 214 GLN A C 1
ATOM 1683 O O . GLN A 1 214 ? 0.602 15.515 -4.408 1.00 87.75 214 GLN A O 1
ATOM 1688 N N . TRP A 1 215 ? 2.225 16.548 -3.259 1.00 84.38 215 TRP A N 1
ATOM 1689 C CA . TRP A 1 215 ? 3.315 15.721 -3.768 1.00 84.38 215 TRP A CA 1
ATOM 1690 C C . TRP A 1 215 ? 3.712 14.578 -2.836 1.00 84.38 215 TRP A C 1
ATOM 1692 O O . TRP A 1 215 ? 4.544 13.759 -3.230 1.00 84.38 215 TRP A O 1
ATOM 1702 N N . THR A 1 216 ? 3.118 14.485 -1.646 1.00 88.88 216 THR A N 1
ATOM 1703 C CA . THR A 1 216 ? 3.396 13.420 -0.676 1.00 88.88 216 THR A CA 1
ATOM 1704 C C . THR A 1 216 ? 2.111 12.660 -0.318 1.00 88.88 216 THR A C 1
ATOM 1706 O O . THR A 1 216 ? 1.850 11.620 -0.914 1.00 88.88 216 THR A O 1
ATOM 1709 N N . THR A 1 217 ? 1.255 13.198 0.554 1.00 91.88 217 THR A N 1
ATOM 1710 C CA . THR A 1 217 ? 0.020 12.560 1.050 1.00 91.88 217 THR A CA 1
ATOM 1711 C C . THR A 1 217 ? -1.062 12.380 -0.018 1.00 91.88 217 THR A C 1
ATOM 1713 O O . THR A 1 217 ? -1.750 11.370 -0.042 1.00 91.88 217 THR A O 1
ATOM 1716 N N . TYR A 1 218 ? -1.226 13.354 -0.910 1.00 91.94 218 TYR A N 1
ATOM 1717 C CA . TYR A 1 218 ? -2.241 13.356 -1.971 1.00 91.94 218 TYR A CA 1
ATOM 1718 C C . TYR A 1 218 ? -1.629 13.122 -3.354 1.00 91.94 218 TYR A C 1
ATOM 1720 O O . TYR A 1 218 ? -2.269 13.357 -4.379 1.00 91.94 218 TYR A O 1
ATOM 1728 N N . ARG A 1 219 ? -0.386 12.617 -3.407 1.00 88.62 219 ARG A N 1
ATOM 1729 C CA . ARG A 1 219 ? 0.317 12.349 -4.672 1.00 88.62 219 ARG A CA 1
ATOM 1730 C C . ARG A 1 219 ? -0.452 11.385 -5.568 1.00 88.62 219 ARG A C 1
ATOM 1732 O O . ARG A 1 219 ? -0.321 11.454 -6.788 1.00 88.62 219 ARG A O 1
ATOM 1739 N N . TYR A 1 220 ? -1.276 10.524 -4.975 1.00 90.00 220 TYR A N 1
ATOM 1740 C CA . TYR A 1 220 ? -2.115 9.594 -5.716 1.00 90.00 220 TYR A CA 1
ATOM 1741 C C . TYR A 1 220 ? -3.066 10.253 -6.699 1.00 90.00 220 TYR A C 1
ATOM 1743 O O . TYR A 1 220 ? -3.297 9.703 -7.772 1.00 90.00 220 TYR A O 1
ATOM 1751 N N . GLU A 1 221 ? -3.510 11.472 -6.418 1.00 91.12 221 GLU A N 1
ATOM 1752 C CA . GLU A 1 221 ? -4.348 12.243 -7.334 1.00 91.12 221 GLU A CA 1
ATOM 1753 C C . GLU A 1 221 ? -3.596 12.608 -8.624 1.00 91.12 221 GLU A C 1
ATOM 1755 O O . GLU A 1 221 ? -4.209 12.748 -9.680 1.00 91.12 221 GLU A O 1
ATOM 1760 N N . LEU A 1 222 ? -2.262 12.710 -8.565 1.00 87.44 222 LEU A N 1
ATOM 1761 C CA . LEU A 1 222 ? -1.421 13.051 -9.714 1.00 87.44 222 LEU A CA 1
ATOM 1762 C C . LEU A 1 222 ? -1.152 11.849 -10.623 1.00 87.44 222 LEU A C 1
ATOM 1764 O O . LEU A 1 222 ? -1.089 12.013 -11.840 1.00 87.44 222 LEU A O 1
ATOM 1768 N N . TYR A 1 223 ? -0.990 10.648 -10.061 1.00 85.69 223 TYR A N 1
ATOM 1769 C CA . TYR A 1 223 ? -0.728 9.448 -10.860 1.00 85.69 223 TYR A CA 1
ATOM 1770 C C . TYR A 1 223 ? -1.979 8.638 -11.200 1.00 85.69 223 TYR A C 1
ATOM 1772 O O . TYR A 1 223 ? -1.959 7.908 -12.185 1.00 85.69 223 TYR A O 1
ATOM 1780 N N . ARG A 1 224 ? -3.088 8.769 -10.460 1.00 89.19 224 ARG A N 1
ATOM 1781 C CA . ARG A 1 224 ? -4.366 8.108 -10.777 1.00 89.19 224 ARG A CA 1
ATOM 1782 C C . ARG A 1 224 ? -4.785 8.259 -12.250 1.00 89.19 224 ARG A C 1
ATOM 1784 O O . ARG A 1 224 ? -5.152 7.233 -12.828 1.00 89.19 224 ARG A O 1
ATOM 1791 N N . PRO A 1 225 ? -4.709 9.444 -12.895 1.00 88.88 225 PRO A N 1
ATOM 1792 C CA . PRO A 1 225 ? -5.033 9.573 -14.321 1.00 88.88 225 PRO A CA 1
ATOM 1793 C C . PRO A 1 225 ? -3.977 8.966 -15.262 1.00 88.88 225 PRO A C 1
ATOM 1795 O O . PRO A 1 225 ? -4.251 8.788 -16.444 1.00 88.88 225 PRO A O 1
ATOM 1798 N N . LEU A 1 226 ? -2.778 8.656 -14.761 1.00 89.31 226 LEU A N 1
ATOM 1799 C CA . LEU A 1 226 ? -1.675 8.046 -15.514 1.00 89.31 226 LEU A CA 1
ATOM 1800 C C . LEU A 1 226 ? -1.641 6.514 -15.387 1.00 89.31 226 LEU A C 1
ATOM 1802 O O . LEU A 1 226 ? -0.832 5.861 -16.043 1.00 89.31 226 LEU A O 1
ATOM 1806 N N . LEU A 1 227 ? -2.485 5.937 -14.529 1.00 91.44 227 LEU A N 1
ATOM 1807 C CA . LEU A 1 227 ? -2.605 4.498 -14.316 1.00 91.44 227 LEU A CA 1
ATOM 1808 C C . LEU A 1 227 ? -3.828 3.932 -15.054 1.00 91.44 227 LEU A C 1
ATOM 1810 O O . LEU A 1 227 ? -4.836 4.635 -15.179 1.00 91.44 227 LEU A O 1
ATOM 1814 N N . PRO A 1 228 ? -3.798 2.651 -15.471 1.00 93.31 228 PRO A N 1
ATOM 1815 C CA . PRO A 1 228 ? -4.974 1.966 -16.002 1.00 93.31 228 PRO A CA 1
ATOM 1816 C C . PRO A 1 228 ? -6.151 2.093 -15.041 1.00 93.31 228 PRO A C 1
ATOM 1818 O O . PRO A 1 228 ? -6.003 1.847 -13.845 1.00 93.31 228 PRO A O 1
ATOM 1821 N N . SER A 1 229 ? -7.307 2.506 -15.551 1.00 89.00 229 SER A N 1
ATOM 1822 C CA . SER A 1 229 ? -8.509 2.821 -14.770 1.00 89.00 229 SER A CA 1
ATOM 1823 C C . SER A 1 229 ? -8.906 1.714 -13.789 1.00 89.00 229 SER A C 1
ATOM 1825 O O . SER A 1 229 ? -9.232 1.967 -12.629 1.00 89.00 229 SER A O 1
ATOM 1827 N N . ASP A 1 230 ? -8.840 0.473 -14.248 1.00 88.62 230 ASP A N 1
ATOM 1828 C CA . ASP A 1 230 ? -9.207 -0.731 -13.515 1.00 88.62 230 ASP A CA 1
ATOM 1829 C C . ASP A 1 230 ? -8.149 -1.190 -12.501 1.00 88.62 230 ASP A C 1
ATOM 1831 O O . ASP A 1 230 ? -8.477 -1.999 -11.635 1.00 88.62 230 ASP A O 1
ATOM 1835 N N . LEU A 1 231 ? -6.925 -0.647 -12.541 1.00 92.94 231 LEU A N 1
ATOM 1836 C CA . LEU A 1 231 ? -5.882 -0.941 -11.560 1.00 92.94 231 LEU A CA 1
ATOM 1837 C C . LEU A 1 231 ? -6.255 -0.340 -10.196 1.00 92.94 231 LEU A C 1
ATOM 1839 O O . LEU A 1 231 ? -6.268 0.890 -10.063 1.00 92.94 231 LEU A O 1
ATOM 1843 N N . PRO A 1 232 ? -6.525 -1.148 -9.156 1.00 92.25 232 PRO A N 1
ATOM 1844 C CA . PRO A 1 232 ? -6.840 -0.626 -7.835 1.00 92.25 232 PRO A CA 1
ATOM 1845 C C . PRO A 1 232 ? -5.640 0.102 -7.225 1.00 92.25 232 PRO A C 1
ATOM 1847 O O . PRO A 1 232 ? -4.499 -0.341 -7.368 1.00 92.25 232 PRO A O 1
ATOM 1850 N N . LEU A 1 233 ? -5.912 1.190 -6.502 1.00 94.25 233 LEU A N 1
ATOM 1851 C CA . LEU A 1 233 ? -4.943 1.791 -5.591 1.00 94.25 233 LEU A CA 1
ATOM 1852 C C . LEU A 1 233 ? -5.078 1.151 -4.214 1.00 94.25 233 LEU A C 1
ATOM 1854 O O . LEU A 1 233 ? -6.194 0.967 -3.721 1.00 94.25 233 LEU A O 1
ATOM 1858 N N . VAL A 1 234 ? -3.948 0.841 -3.592 1.00 95.31 234 VAL A N 1
ATOM 1859 C CA . VAL A 1 234 ? -3.892 0.374 -2.209 1.00 95.31 234 VAL A CA 1
ATOM 1860 C C . VAL A 1 234 ? -2.898 1.206 -1.421 1.00 95.31 234 VAL A C 1
ATOM 1862 O O . VAL A 1 234 ? -1.801 1.500 -1.900 1.00 95.31 234 VAL A O 1
ATOM 1865 N N . VAL A 1 235 ? -3.290 1.583 -0.209 1.00 96.06 235 VAL A N 1
ATOM 1866 C CA . VAL A 1 235 ? -2.438 2.334 0.707 1.00 96.06 235 VAL A CA 1
ATOM 1867 C C . VAL A 1 235 ? -1.972 1.393 1.800 1.00 96.06 235 VAL A C 1
ATOM 1869 O O . VAL A 1 235 ? -2.724 1.063 2.717 1.00 96.06 235 VAL A O 1
ATOM 1872 N N . THR A 1 236 ? -0.735 0.922 1.690 1.00 94.81 236 THR A N 1
ATOM 1873 C CA . THR A 1 236 ? -0.171 0.002 2.686 1.00 94.81 236 THR A CA 1
ATOM 1874 C C . THR A 1 236 ? 0.223 0.712 3.965 1.00 94.81 236 THR A C 1
ATOM 1876 O O . THR A 1 236 ? 0.315 0.074 5.013 1.00 94.81 236 THR A O 1
ATOM 1879 N N . GLU A 1 237 ? 0.421 2.023 3.904 1.00 93.12 237 GLU A N 1
ATOM 1880 C CA . GLU A 1 237 ? 0.808 2.806 5.056 1.00 93.12 237 GLU A CA 1
ATOM 1881 C C . GLU A 1 237 ? 0.352 4.275 4.911 1.00 93.12 237 GLU A C 1
ATOM 1883 O O . GLU A 1 237 ? 0.565 4.907 3.874 1.00 93.12 237 GLU A O 1
ATOM 1888 N N . PHE A 1 238 ? -0.287 4.833 5.941 1.00 93.75 238 PHE A N 1
ATOM 1889 C CA . PHE A 1 238 ? -0.517 6.277 6.061 1.00 93.75 238 PHE A CA 1
ATOM 1890 C C . PHE A 1 238 ? -0.415 6.741 7.510 1.00 93.75 238 PHE A C 1
ATOM 1892 O O . PHE A 1 238 ? -0.851 6.039 8.419 1.00 93.75 238 PHE A O 1
ATOM 1899 N N . ALA A 1 239 ? 0.109 7.939 7.740 1.00 91.00 239 ALA A N 1
ATOM 1900 C CA . ALA A 1 239 ? 0.206 8.535 9.070 1.00 91.00 239 ALA A CA 1
ATOM 1901 C C . ALA A 1 239 ? 0.512 10.031 8.996 1.00 91.00 239 ALA A C 1
ATOM 1903 O O . ALA A 1 239 ? 0.819 10.601 7.945 1.00 91.00 239 ALA A O 1
ATOM 1904 N N . ARG A 1 240 ? 0.462 10.670 10.160 1.00 88.88 240 ARG A N 1
ATOM 1905 C CA . ARG A 1 240 ? 0.925 12.044 10.334 1.00 88.88 240 ARG A CA 1
ATOM 1906 C C . ARG A 1 240 ? 2.444 12.094 10.321 1.00 88.88 240 ARG A C 1
ATOM 1908 O O . ARG A 1 240 ? 3.110 11.140 10.717 1.00 88.88 240 ARG A O 1
ATOM 1915 N N . GLY A 1 241 ? 2.961 13.236 9.886 1.00 80.94 241 GLY A N 1
ATOM 1916 C CA . GLY A 1 241 ? 4.346 13.619 10.085 1.00 80.94 241 GLY A CA 1
ATOM 1917 C C . GLY A 1 241 ? 5.396 12.562 9.751 1.00 80.94 241 GLY A C 1
ATOM 1918 O O . GLY A 1 241 ? 6.042 12.079 10.668 1.00 80.94 241 GLY A O 1
ATOM 1919 N N . TRP A 1 242 ? 5.518 12.161 8.479 1.00 78.69 242 TRP A N 1
ATOM 1920 C CA . TRP A 1 242 ? 6.369 11.073 7.941 1.00 78.69 242 TRP A CA 1
ATOM 1921 C C . TRP A 1 242 ? 6.347 9.742 8.717 1.00 78.69 242 TRP A C 1
ATOM 1923 O O . TRP A 1 242 ? 7.245 8.920 8.556 1.00 78.69 242 TRP A O 1
ATOM 1933 N N . GLY A 1 243 ? 5.330 9.523 9.557 1.00 80.12 243 GLY A N 1
ATOM 1934 C CA . GLY A 1 243 ? 5.268 8.395 10.483 1.00 80.12 243 GLY A CA 1
ATOM 1935 C C . GLY A 1 243 ? 6.007 8.621 11.809 1.00 80.12 243 GLY A C 1
ATOM 1936 O O . GLY A 1 243 ? 6.188 7.705 12.585 1.00 80.12 243 GLY A O 1
ATOM 1937 N N . ALA A 1 244 ? 6.476 9.813 12.148 1.00 80.62 244 ALA A N 1
ATOM 1938 C CA . ALA A 1 244 ? 7.061 10.070 13.470 1.00 80.62 244 ALA A CA 1
ATOM 1939 C C . ALA A 1 244 ? 6.056 10.666 14.463 1.00 80.62 244 ALA A C 1
ATOM 1941 O O . ALA A 1 244 ? 6.218 10.514 15.670 1.00 80.62 244 ALA A O 1
ATOM 1942 N N . SER A 1 245 ? 5.007 11.316 13.960 1.00 85.56 245 SER A N 1
ATOM 1943 C CA . SER A 1 245 ? 4.051 12.055 14.782 1.00 85.56 245 SER A CA 1
ATOM 1944 C C . SER A 1 245 ? 3.036 11.156 15.508 1.00 85.56 245 SER A C 1
ATOM 1946 O O . SER A 1 245 ? 2.529 10.193 14.919 1.00 85.56 245 SER A O 1
ATOM 1948 N N . PRO A 1 246 ? 2.618 11.520 16.736 1.00 86.50 246 PRO A N 1
ATOM 1949 C CA . PRO A 1 246 ? 1.516 10.850 17.415 1.00 86.50 246 PRO A CA 1
ATOM 1950 C C . PRO A 1 246 ? 0.199 10.985 16.634 1.00 86.50 246 PRO A C 1
ATOM 1952 O O . PRO A 1 246 ? -0.001 11.957 15.887 1.00 86.50 246 PRO A O 1
ATOM 1955 N N . PRO A 1 247 ? -0.737 10.033 16.802 1.00 87.44 247 PRO A N 1
ATOM 1956 C CA . PRO A 1 247 ? -2.039 10.120 16.160 1.00 87.44 247 PRO A CA 1
ATOM 1957 C C . PRO A 1 247 ? -2.807 11.364 16.630 1.00 87.44 247 PRO A C 1
ATOM 1959 O O . PRO A 1 247 ? -2.891 11.659 17.820 1.00 87.44 247 PRO A O 1
ATOM 1962 N N . ASP A 1 248 ? -3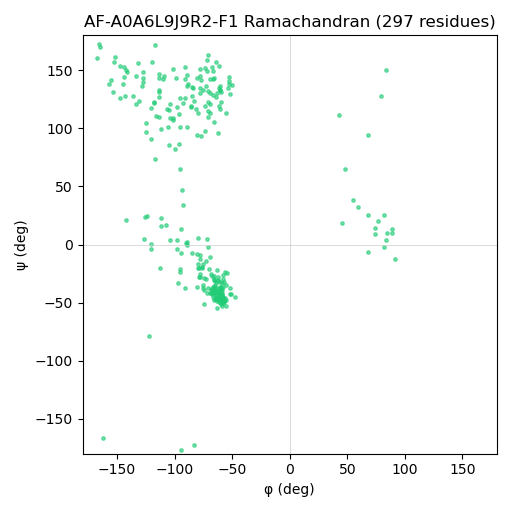.406 12.075 15.675 1.00 91.19 248 ASP A N 1
ATOM 1963 C CA . ASP A 1 248 ? -4.435 13.086 15.919 1.00 91.19 248 ASP A CA 1
ATOM 1964 C C . ASP A 1 248 ? -5.716 12.589 15.252 1.00 91.19 248 ASP A C 1
ATOM 1966 O O . ASP A 1 248 ? -5.804 12.492 14.027 1.00 91.19 248 ASP A O 1
ATOM 1970 N N . TRP A 1 249 ? -6.703 12.224 16.067 1.00 92.12 249 TRP A N 1
ATOM 1971 C CA . TRP A 1 249 ? -7.932 11.599 15.588 1.00 92.12 249 TRP A CA 1
ATOM 1972 C C . TRP A 1 249 ? -8.780 12.524 14.725 1.00 92.12 249 TRP A C 1
ATOM 1974 O O . TRP A 1 249 ? -9.464 12.035 13.831 1.00 92.12 249 TRP A O 1
ATOM 1984 N N . ALA A 1 250 ? -8.737 13.838 14.960 1.00 92.88 250 ALA A N 1
ATOM 1985 C CA . ALA A 1 250 ? -9.476 14.791 14.142 1.00 92.88 250 ALA A CA 1
ATOM 1986 C C . ALA A 1 250 ? -8.833 14.920 12.756 1.00 92.88 250 ALA A C 1
ATOM 1988 O O . ALA A 1 250 ? -9.536 14.923 11.744 1.00 92.88 250 ALA A O 1
ATOM 1989 N N . ASP A 1 251 ? -7.502 14.959 12.708 1.00 93.81 251 ASP A N 1
ATOM 1990 C CA . ASP A 1 251 ? -6.729 14.988 11.466 1.00 93.81 251 ASP A CA 1
ATOM 1991 C C . ASP A 1 251 ? -6.900 13.685 10.662 1.00 93.81 251 ASP A C 1
ATOM 1993 O O . ASP A 1 251 ? -7.215 13.716 9.471 1.00 93.81 251 ASP A O 1
ATOM 1997 N N . ILE A 1 252 ? -6.810 12.525 11.325 1.00 93.31 252 ILE A N 1
ATOM 1998 C CA . ILE A 1 252 ? -7.039 11.218 10.691 1.00 93.31 252 ILE A CA 1
ATOM 1999 C C . ILE A 1 252 ? -8.483 11.101 10.198 1.00 93.31 252 ILE A C 1
ATOM 2001 O O . ILE A 1 252 ? -8.698 10.718 9.050 1.00 93.31 252 ILE A O 1
ATOM 2005 N N . ALA A 1 253 ? -9.476 11.481 11.009 1.00 93.75 253 ALA A N 1
ATOM 2006 C CA . ALA A 1 253 ? -10.876 11.471 10.590 1.00 93.75 253 ALA A CA 1
ATOM 2007 C C . ALA A 1 253 ? -11.092 12.348 9.358 1.00 93.75 253 ALA A C 1
ATOM 2009 O O . ALA A 1 253 ? -11.710 11.908 8.392 1.00 93.75 253 ALA A O 1
ATOM 2010 N N . CYS A 1 254 ? -10.541 13.558 9.365 1.00 94.44 254 CYS A N 1
ATOM 2011 C CA . CYS A 1 254 ? -10.616 14.487 8.250 1.00 94.44 254 CYS A CA 1
ATOM 2012 C C . CYS A 1 254 ? -10.013 13.888 6.964 1.00 94.44 254 CYS A C 1
ATOM 2014 O O . CYS A 1 254 ? -10.642 13.963 5.909 1.00 94.44 254 CYS A O 1
ATOM 2016 N N . PHE A 1 255 ? -8.835 13.258 7.038 1.00 94.50 255 PHE A N 1
ATOM 2017 C CA . PHE A 1 255 ? -8.199 12.605 5.888 1.00 94.50 255 PHE A CA 1
ATOM 2018 C C . PHE A 1 255 ? -9.042 11.448 5.344 1.00 94.50 255 PHE A C 1
ATOM 2020 O O . PHE A 1 255 ? -9.328 11.385 4.149 1.00 94.50 255 PHE A O 1
ATOM 2027 N N . VAL A 1 256 ? -9.487 10.568 6.236 1.00 93.75 256 VAL A N 1
ATOM 2028 C CA . VAL A 1 256 ? -10.313 9.405 5.909 1.00 93.75 256 VAL A CA 1
ATOM 2029 C C . VAL A 1 256 ? -11.610 9.838 5.219 1.00 93.75 256 VAL A C 1
ATOM 2031 O O . VAL A 1 256 ? -11.961 9.294 4.182 1.00 93.75 256 VAL A O 1
ATOM 2034 N N . HIS A 1 257 ? -12.288 10.872 5.728 1.00 91.31 257 HIS A N 1
ATOM 2035 C CA . HIS A 1 257 ? -13.513 11.395 5.110 1.00 91.31 257 HIS A CA 1
ATOM 2036 C C . HIS A 1 257 ? -13.277 11.979 3.713 1.00 91.31 257 HIS A C 1
ATOM 2038 O O . HIS A 1 257 ? -14.163 11.916 2.869 1.00 91.31 257 HIS A O 1
ATOM 2044 N N . LYS A 1 258 ? -12.106 12.576 3.466 1.00 91.00 258 LYS A N 1
ATOM 2045 C CA . LYS A 1 258 ? -11.769 13.159 2.160 1.00 91.00 258 LYS A CA 1
ATOM 2046 C C . LYS A 1 258 ? -11.397 12.125 1.103 1.00 91.00 258 LYS A C 1
ATOM 2048 O O . LYS A 1 258 ? -11.389 12.493 -0.065 1.00 91.00 258 LYS A O 1
ATOM 2053 N N . THR A 1 259 ? -11.027 10.914 1.514 1.00 92.12 259 THR A N 1
ATOM 2054 C CA . THR A 1 259 ? -10.388 9.913 0.645 1.00 92.12 259 THR A CA 1
ATOM 2055 C C . THR A 1 259 ? -11.097 8.555 0.648 1.00 92.12 259 THR A C 1
ATOM 2057 O O . THR A 1 259 ? -10.627 7.586 0.049 1.00 92.12 259 THR A O 1
ATOM 2060 N N . ASP A 1 260 ? -12.237 8.444 1.338 1.00 90.88 260 ASP A N 1
ATOM 2061 C CA . ASP A 1 260 ? -13.052 7.231 1.300 1.00 90.88 260 ASP A CA 1
ATOM 2062 C C . ASP A 1 260 ? -13.575 6.986 -0.122 1.00 90.88 260 ASP A C 1
ATOM 2064 O O . ASP A 1 260 ? -14.107 7.889 -0.766 1.00 90.88 260 ASP A O 1
ATOM 2068 N N . GLY A 1 261 ? -13.400 5.759 -0.614 1.00 89.56 261 GLY A N 1
ATOM 2069 C CA . GLY A 1 261 ? -13.721 5.366 -1.987 1.00 89.56 261 GLY A CA 1
ATOM 2070 C C . GLY A 1 261 ? -12.564 5.497 -2.988 1.00 89.56 261 GLY A C 1
ATOM 2071 O O . GLY A 1 261 ? -12.651 4.916 -4.071 1.00 89.56 261 GLY A O 1
ATOM 2072 N N . ASP A 1 262 ? -11.460 6.172 -2.641 1.00 92.25 262 ASP A N 1
ATOM 2073 C CA . ASP A 1 262 ? -10.303 6.311 -3.544 1.00 92.25 262 ASP A CA 1
ATOM 2074 C C . ASP A 1 262 ? -9.414 5.056 -3.591 1.00 92.25 262 ASP A C 1
ATOM 2076 O O . ASP A 1 262 ? -8.660 4.844 -4.551 1.00 92.25 262 ASP A O 1
ATOM 2080 N N . PHE A 1 263 ? -9.500 4.197 -2.570 1.00 93.75 263 PHE A N 1
ATOM 2081 C CA . PHE A 1 263 ? -8.611 3.050 -2.387 1.00 93.75 263 PHE A CA 1
ATOM 2082 C C . PHE A 1 263 ? -9.390 1.750 -2.198 1.00 93.75 263 PHE A C 1
ATOM 2084 O O . PHE A 1 263 ? -10.453 1.717 -1.588 1.00 93.75 263 PHE A O 1
ATOM 2091 N N . ALA A 1 264 ? -8.819 0.631 -2.646 1.00 92.56 264 ALA A N 1
ATOM 2092 C CA . ALA A 1 264 ? -9.358 -0.681 -2.293 1.00 92.56 264 ALA A CA 1
ATOM 2093 C C . ALA A 1 264 ? -9.168 -0.976 -0.794 1.00 92.56 264 ALA A C 1
ATOM 2095 O O . ALA A 1 264 ? -10.049 -1.546 -0.151 1.00 92.56 264 ALA A O 1
ATOM 2096 N N . PHE A 1 265 ? -8.031 -0.565 -0.230 1.00 95.31 265 PHE A N 1
ATOM 2097 C CA . PHE A 1 265 ? -7.806 -0.524 1.210 1.00 95.31 265 PHE A CA 1
ATOM 2098 C C . PHE A 1 265 ? -6.786 0.554 1.568 1.00 95.31 265 PHE A C 1
ATOM 2100 O O . PHE A 1 265 ? -5.955 0.928 0.735 1.00 95.31 265 PHE A O 1
ATOM 2107 N N . ALA A 1 266 ? -6.835 1.010 2.818 1.00 96.44 266 ALA A N 1
ATOM 2108 C CA . ALA A 1 266 ? -5.855 1.927 3.377 1.00 96.44 266 ALA A CA 1
ATOM 2109 C C . ALA A 1 266 ? -5.569 1.601 4.844 1.00 96.44 266 ALA A C 1
ATOM 2111 O O . ALA A 1 266 ? -6.493 1.483 5.652 1.00 96.44 266 ALA A O 1
ATOM 2112 N N . THR A 1 267 ? -4.291 1.451 5.192 1.00 95.75 267 THR A N 1
ATOM 2113 C CA . THR A 1 267 ? -3.878 1.023 6.534 1.00 95.75 267 THR A CA 1
ATOM 2114 C C . THR A 1 267 ? -3.053 2.080 7.249 1.00 95.75 267 THR A C 1
ATOM 2116 O O . THR A 1 267 ? -1.992 2.486 6.781 1.00 95.75 267 THR A O 1
ATOM 2119 N N . ALA A 1 268 ? -3.548 2.499 8.412 1.00 93.38 268 ALA A N 1
ATOM 2120 C CA . ALA A 1 268 ? -2.884 3.427 9.312 1.00 93.38 268 ALA A CA 1
ATOM 2121 C C . ALA A 1 268 ? -1.552 2.839 9.794 1.00 93.38 268 ALA A C 1
ATOM 2123 O O . ALA A 1 268 ? -1.528 1.783 10.426 1.00 93.38 268 ALA A O 1
ATOM 2124 N N . TRP A 1 269 ? -0.451 3.516 9.494 1.00 83.50 269 TRP A N 1
ATOM 2125 C CA . TRP A 1 269 ? 0.892 3.124 9.887 1.00 83.50 269 TRP A CA 1
ATOM 2126 C C . TRP A 1 269 ? 1.176 3.548 11.304 1.00 83.50 269 TRP A C 1
ATOM 2128 O O . TRP A 1 269 ? 1.177 4.744 11.570 1.00 83.50 269 TRP A O 1
ATOM 2138 N N . TYR A 1 270 ? 1.412 2.584 12.190 1.00 64.94 270 TYR A N 1
ATOM 2139 C CA . TYR A 1 270 ? 1.843 2.861 13.551 1.00 64.94 270 TYR A CA 1
ATOM 2140 C C . TYR A 1 270 ? 2.570 1.650 14.128 1.00 64.94 270 TYR A C 1
ATOM 2142 O O . TYR A 1 270 ? 2.162 0.498 13.947 1.00 64.94 270 TYR A O 1
ATOM 2150 N N . ALA A 1 271 ? 3.662 1.904 14.838 1.00 61.31 271 ALA A N 1
ATOM 2151 C CA . ALA A 1 271 ? 4.466 0.846 15.417 1.00 61.31 271 ALA A CA 1
ATOM 2152 C C . ALA A 1 271 ? 3.805 0.306 16.698 1.00 61.31 271 ALA A C 1
ATOM 2154 O O . ALA A 1 271 ? 3.361 1.065 17.558 1.00 61.31 271 ALA A O 1
ATOM 2155 N N . ALA A 1 272 ? 3.754 -1.019 16.853 1.00 58.44 272 ALA A N 1
ATOM 2156 C CA . ALA A 1 272 ? 3.256 -1.649 18.080 1.00 58.44 272 ALA A CA 1
ATOM 2157 C C . ALA A 1 272 ? 4.299 -1.698 19.211 1.00 58.44 272 ALA A C 1
ATOM 2159 O O . ALA A 1 272 ? 3.991 -2.038 20.351 1.00 58.44 272 ALA A O 1
ATOM 2160 N N . LEU A 1 273 ? 5.540 -1.339 18.892 1.00 58.16 273 LEU A N 1
ATOM 2161 C CA . LEU A 1 273 ? 6.636 -1.113 19.823 1.00 58.16 273 LEU A CA 1
ATOM 2162 C C . LEU A 1 273 ? 7.291 0.221 19.460 1.00 58.16 273 LEU A C 1
ATOM 2164 O O . LEU A 1 273 ? 7.219 0.611 18.296 1.00 58.16 273 LEU A O 1
ATOM 2168 N N . PRO A 1 274 ? 7.977 0.902 20.394 1.00 58.44 274 PRO A N 1
ATOM 2169 C CA . PRO A 1 274 ? 8.779 2.070 20.060 1.00 58.44 274 PRO A CA 1
ATOM 2170 C C . PRO A 1 274 ? 9.899 1.657 19.097 1.00 58.44 274 PRO A C 1
ATOM 2172 O O . PRO A 1 274 ? 10.941 1.141 19.503 1.00 58.44 274 PRO A O 1
ATOM 2175 N N . LEU A 1 275 ? 9.672 1.836 17.800 1.00 63.31 275 LEU A N 1
ATOM 2176 C CA . LEU A 1 275 ? 10.691 1.672 16.778 1.00 63.31 275 LEU A CA 1
ATOM 2177 C C . LEU A 1 275 ? 11.356 3.030 16.633 1.00 63.31 275 LEU A C 1
ATOM 2179 O O . LEU A 1 275 ? 10.772 3.908 16.023 1.00 63.31 275 LEU A O 1
ATOM 2183 N N . MET A 1 276 ? 12.535 3.242 17.218 1.00 55.09 276 MET A N 1
ATOM 2184 C CA . MET A 1 276 ? 13.262 4.503 17.016 1.00 55.09 276 MET A CA 1
ATOM 2185 C C . MET A 1 276 ? 13.551 4.694 15.517 1.00 55.09 276 MET A C 1
ATOM 2187 O O . MET A 1 276 ? 14.072 3.758 14.903 1.00 55.09 276 MET A O 1
ATOM 2191 N N . PRO A 1 277 ? 13.262 5.871 14.924 1.00 63.22 277 PRO A N 1
ATOM 2192 C CA . PRO A 1 277 ? 12.923 7.158 15.560 1.00 63.22 277 PRO A CA 1
ATOM 2193 C C . PRO A 1 277 ? 11.427 7.423 15.841 1.00 63.22 277 PRO A C 1
ATOM 2195 O O . PRO A 1 277 ? 11.089 8.468 16.376 1.00 63.22 277 PRO A O 1
ATOM 2198 N N . TRP A 1 278 ? 10.527 6.502 15.531 1.00 69.75 278 TRP A N 1
ATOM 2199 C CA . TRP A 1 278 ? 9.074 6.674 15.545 1.00 69.75 278 TRP A CA 1
ATOM 2200 C C . TRP A 1 278 ? 8.366 6.285 16.855 1.00 69.75 278 TRP A C 1
ATOM 2202 O O . TRP A 1 278 ? 7.249 5.763 16.848 1.00 69.75 278 TRP A O 1
ATOM 2212 N N . ALA A 1 279 ? 9.017 6.495 17.999 1.00 67.31 279 ALA A N 1
ATOM 2213 C CA . ALA A 1 279 ? 8.471 6.100 19.300 1.00 67.31 279 ALA A CA 1
ATOM 2214 C C . ALA A 1 279 ? 7.114 6.760 19.612 1.00 67.31 279 ALA A C 1
ATOM 2216 O O . ALA A 1 279 ? 6.259 6.137 20.244 1.00 67.31 279 ALA A O 1
ATOM 2217 N N . ASP A 1 280 ? 6.918 7.990 19.135 1.00 74.56 280 ASP A N 1
ATOM 2218 C CA . ASP A 1 280 ? 5.719 8.785 19.398 1.00 74.56 280 ASP A CA 1
ATOM 2219 C C . ASP A 1 280 ? 4.531 8.394 18.506 1.00 74.56 280 ASP A C 1
ATOM 2221 O O . ASP A 1 280 ? 3.381 8.655 18.856 1.00 74.56 280 ASP A O 1
ATOM 2225 N N . ALA A 1 281 ? 4.774 7.675 17.410 1.00 72.88 281 ALA A N 1
ATOM 2226 C CA . ALA A 1 281 ? 3.744 7.195 16.498 1.00 72.88 281 ALA A CA 1
ATOM 2227 C C . ALA A 1 281 ? 3.266 5.772 16.840 1.00 72.88 281 ALA A C 1
ATOM 2229 O O . ALA A 1 281 ? 3.147 4.889 15.987 1.00 72.88 281 ALA A O 1
ATOM 2230 N N . THR A 1 282 ? 2.989 5.533 18.119 1.00 76.44 282 THR A N 1
ATOM 2231 C CA . THR A 1 282 ? 2.444 4.257 18.596 1.00 76.44 282 THR A CA 1
ATOM 2232 C C . THR A 1 282 ? 0.916 4.243 18.557 1.00 76.44 282 THR A C 1
ATOM 2234 O O . THR A 1 282 ? 0.268 5.207 18.965 1.00 76.44 282 THR A O 1
ATOM 2237 N N . LEU A 1 283 ? 0.330 3.124 18.113 1.00 76.50 283 LEU A N 1
ATOM 2238 C CA . LEU A 1 283 ? -1.104 2.821 18.263 1.00 76.50 283 LEU A CA 1
ATOM 2239 C C . LEU A 1 283 ? -1.397 1.805 19.361 1.00 76.50 283 LEU A C 1
ATOM 2241 O O . LEU A 1 283 ? -2.551 1.415 19.531 1.00 76.50 283 LEU A O 1
ATOM 2245 N N . LEU A 1 284 ? -0.382 1.365 20.105 1.00 80.25 284 LEU A N 1
ATOM 2246 C CA . LEU A 1 284 ? -0.584 0.381 21.158 1.00 80.25 284 LEU A CA 1
ATOM 2247 C C . LEU A 1 284 ? -1.571 0.923 22.204 1.00 80.25 284 LEU A C 1
ATOM 2249 O O . LEU A 1 284 ? -1.345 1.984 22.788 1.00 80.25 284 LEU A O 1
ATOM 2253 N N . GLY A 1 285 ? -2.663 0.193 22.435 1.00 85.38 285 GLY A N 1
ATOM 2254 C CA . GLY A 1 285 ? -3.743 0.608 23.333 1.00 85.38 285 GLY A CA 1
ATOM 2255 C C . GLY A 1 285 ? -4.652 1.713 22.778 1.00 85.38 285 GLY A C 1
ATOM 2256 O O . GLY A 1 285 ? -5.458 2.262 23.529 1.00 85.38 285 GLY A O 1
ATOM 2257 N N . GLN A 1 286 ? -4.526 2.065 21.497 1.00 88.31 286 GLN A N 1
ATOM 2258 C CA . GLN A 1 286 ? -5.259 3.157 20.852 1.00 88.31 286 GLN A CA 1
ATOM 2259 C C . GLN A 1 286 ? -6.119 2.695 19.666 1.00 88.31 286 GLN A C 1
ATOM 2261 O O . GLN A 1 286 ? -6.816 3.523 19.071 1.00 88.31 286 GLN A O 1
ATOM 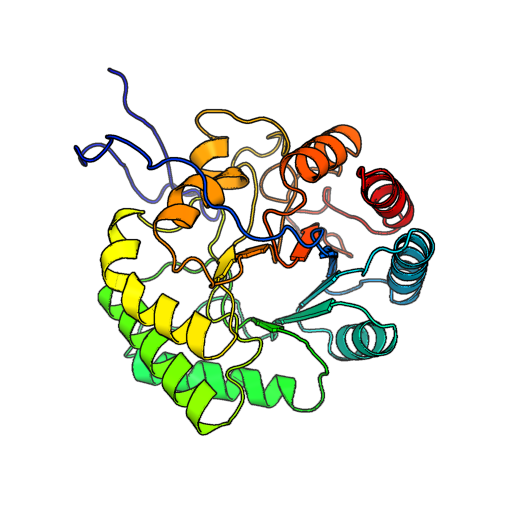2266 N N . LEU A 1 287 ? -6.147 1.395 19.332 1.00 91.12 287 LEU A N 1
ATOM 2267 C CA . LEU A 1 287 ? -6.938 0.911 18.192 1.00 91.12 287 LEU A CA 1
ATOM 2268 C C . LEU A 1 287 ? -8.440 1.149 18.370 1.00 91.12 287 LEU A C 1
ATOM 2270 O O . LEU A 1 287 ? -9.126 1.408 17.388 1.00 91.12 287 LEU A O 1
ATOM 2274 N N . ALA A 1 288 ? -8.957 1.152 19.601 1.00 92.25 288 ALA A N 1
ATOM 2275 C CA . ALA A 1 288 ? -10.362 1.479 19.853 1.00 92.25 288 ALA A CA 1
ATOM 2276 C C . ALA A 1 288 ? -10.729 2.900 19.375 1.00 92.25 288 ALA A C 1
ATOM 2278 O O . ALA A 1 288 ? -11.770 3.086 18.740 1.00 92.25 288 ALA A O 1
ATOM 2279 N N . SER A 1 289 ? -9.849 3.880 19.616 1.00 93.88 289 SER A N 1
ATOM 2280 C CA . SER A 1 289 ? -10.019 5.271 19.173 1.00 93.88 289 SER A CA 1
ATOM 2281 C C . SER A 1 289 ? -9.960 5.385 17.650 1.00 93.88 289 SER A C 1
ATOM 2283 O O . SER A 1 289 ? -10.777 6.078 17.046 1.00 93.88 289 SER A O 1
ATOM 2285 N N . LEU A 1 290 ? -9.041 4.656 17.008 1.00 93.31 290 LEU A N 1
ATOM 2286 C CA . LEU A 1 290 ? -8.991 4.576 15.548 1.00 93.31 290 LEU A CA 1
ATOM 2287 C C . LEU A 1 290 ? -10.261 3.926 14.974 1.00 93.31 290 LEU A C 1
ATOM 2289 O O . LEU A 1 290 ? -10.810 4.388 13.975 1.00 93.31 290 LEU A O 1
ATOM 2293 N N . GLY A 1 291 ? -10.770 2.886 15.636 1.00 93.25 291 GLY A N 1
ATOM 2294 C CA . GLY A 1 291 ? -12.034 2.250 15.285 1.00 93.25 291 GLY A CA 1
ATOM 2295 C C . GLY A 1 291 ? -13.208 3.226 15.349 1.00 93.25 291 GLY A C 1
ATOM 2296 O O . GLY A 1 291 ? -14.064 3.213 14.466 1.00 93.25 291 GLY A O 1
ATOM 2297 N N . ASP A 1 292 ? -13.235 4.129 16.331 1.00 94.44 292 ASP A N 1
ATOM 2298 C CA . ASP A 1 292 ? -14.253 5.182 16.411 1.00 94.44 292 ASP A CA 1
ATOM 2299 C C . ASP A 1 292 ? -14.160 6.169 15.247 1.00 94.44 292 ASP A C 1
ATOM 2301 O O . ASP A 1 292 ? -15.192 6.568 14.706 1.00 94.44 292 ASP A O 1
ATOM 2305 N N . VAL A 1 293 ? -12.950 6.511 14.801 1.00 93.38 293 VAL A N 1
ATOM 2306 C CA . VAL A 1 293 ? -12.765 7.339 13.603 1.00 93.38 293 VAL A CA 1
ATOM 2307 C C . VAL A 1 293 ? -13.377 6.664 12.372 1.00 93.38 293 VAL A C 1
ATOM 2309 O O . VAL A 1 293 ? -14.180 7.279 11.668 1.00 93.38 293 VAL A O 1
ATOM 2312 N N . TYR A 1 294 ? -13.057 5.393 12.125 1.00 92.56 294 TYR A N 1
ATOM 2313 C CA . TYR A 1 294 ? -13.492 4.697 10.909 1.00 92.56 294 TYR A CA 1
ATOM 2314 C C . TYR A 1 294 ? -14.981 4.334 10.889 1.00 92.56 294 TYR A C 1
ATOM 2316 O O . TYR A 1 294 ? -15.594 4.288 9.823 1.00 92.56 294 TYR A O 1
ATOM 2324 N N . ARG A 1 295 ? -15.607 4.098 12.046 1.00 88.69 295 ARG A N 1
ATOM 2325 C CA . ARG A 1 295 ? -17.056 3.836 12.107 1.00 88.69 295 ARG A CA 1
ATOM 2326 C C . ARG A 1 295 ? -17.909 5.051 11.759 1.00 88.69 295 ARG A C 1
ATOM 2328 O O . ARG A 1 295 ? -19.041 4.875 11.320 1.00 88.69 295 ARG A O 1
ATOM 2335 N N . ASN A 1 296 ? -17.374 6.254 11.953 1.00 85.69 296 ASN A N 1
ATOM 2336 C CA . ASN A 1 296 ? -18.097 7.510 11.758 1.00 85.69 296 ASN A CA 1
ATOM 2337 C C . ASN A 1 296 ? -18.002 8.068 10.332 1.00 85.69 296 ASN A C 1
ATOM 2339 O O . ASN A 1 296 ? -18.557 9.130 10.063 1.00 85.69 296 ASN A O 1
ATOM 2343 N N . ILE A 1 297 ? -17.328 7.368 9.419 1.00 81.94 297 ILE A N 1
ATOM 2344 C CA . ILE A 1 297 ? -17.304 7.736 8.004 1.00 81.94 297 ILE A CA 1
ATOM 2345 C C . ILE A 1 297 ? -18.727 7.546 7.432 1.00 81.94 297 ILE A C 1
ATOM 2347 O O . ILE A 1 297 ? -19.298 6.461 7.621 1.00 81.94 297 ILE A O 1
ATOM 2351 N N . PRO A 1 298 ? -19.310 8.549 6.746 1.00 70.50 298 PRO A N 1
ATOM 2352 C CA . PRO A 1 298 ? -20.611 8.429 6.089 1.00 70.50 298 PRO A CA 1
ATOM 2353 C C . PRO A 1 298 ? -20.673 7.216 5.147 1.00 70.50 298 PRO A C 1
ATOM 2355 O O . PRO A 1 298 ? -19.664 6.854 4.545 1.00 70.50 298 PRO A O 1
ATOM 2358 N N . GLN A 1 299 ? -21.839 6.570 5.067 1.00 61.75 299 GLN A N 1
ATOM 2359 C CA . GLN A 1 299 ? -22.122 5.500 4.099 1.00 61.75 299 GLN A CA 1
ATOM 2360 C C . GLN A 1 299 ? -22.760 6.064 2.834 1.00 61.75 299 GLN A C 1
ATOM 2362 O O . GLN A 1 299 ? -23.547 7.031 2.969 1.00 61.75 299 GLN A O 1
#

pLDDT: mean 82.06, std 19.04, range [24.84, 98.25]

Secondary structure (DSSP, 8-state):
--------EETTEE------------PPP------PPPEEEEEE-TT--HHHHHHHHHHHHHTTPPPEEEEES-HHHHHHHHHTT-EEEEE-SS-SS--TTS-HHHHHHHHHHHHHHHHTT---SEEE--BS---S-HHHHHHHHHHHHHHHHHTT--TTEE--EEPTT-S-GGGHHHHHHHHHHHHHTT--EEEEE--SSTT--SS---TTGGGTTTTHHHHGGGS-TTS-EEEEEE-SGGGTSPP-HHHHHHHHHHHTTS-SEEEE--BSS--TT-TT-B-TTTHHHHHHHHHTS--

Radius of gyration: 18.4 Å; Cα contacts (8 Å, |Δi|>4): 584; chains: 1; bounding box: 46×53×44 Å

Solvent-accessible surface area (backbone atoms only — not comparable to full-atom values): 16132 Å² total; per-residue (Å²): 144,74,82,68,86,56,65,49,74,58,96,91,41,81,72,55,85,64,84,85,78,90,84,82,80,82,85,82,82,82,88,89,67,89,68,54,77,38,20,50,32,38,26,40,40,68,71,53,56,64,67,58,49,52,52,29,38,53,54,27,45,75,66,76,40,56,28,25,33,27,26,46,56,45,51,68,57,33,36,54,42,37,75,73,61,35,48,28,35,36,28,68,79,77,68,49,59,82,63,78,90,44,59,37,51,61,37,27,53,53,50,49,56,55,42,54,64,72,40,73,86,44,51,62,56,25,46,40,67,30,49,52,61,88,66,98,44,66,68,49,48,44,44,21,50,47,42,41,49,53,50,23,57,74,71,74,50,26,62,22,31,19,73,43,26,40,32,55,58,55,75,66,78,82,43,35,79,78,36,31,65,55,45,40,52,38,29,76,40,46,19,37,49,31,29,31,31,19,15,84,46,61,82,29,64,53,45,58,86,43,86,66,25,44,50,16,44,46,28,60,72,71,46,54,84,55,43,48,86,82,35,40,39,33,29,57,28,32,31,29,4,60,43,38,28,51,85,50,67,68,42,50,36,50,33,51,66,76,49,62,38,70,27,65,29,39,10,42,44,34,36,39,45,73,49,82,90,23,48,56,12,49,43,68,97,39,43,65,61,54,34,55,41,64,61,68,50,86,133

Nearest PDB structures (foldseek):
  1ghs-assembly2_B  TM=5.822E-01  e=1.952E-05  Hordeum vulgare
  5z3k-assembly1_A  TM=5.805E-01  e=4.801E-05  Croceicoccus marinus
  6pwi-assembly2_B  TM=4.531E-01  e=1.618E-02  Clostridium perfringens ATCC 13124
  7d1i-assembly1_A-2  TM=2.156E-01  e=5.495E-03  Acinetobacter baumannii
  6j32-assembly2_C  TM=2.995E-01  e=2.948E-02  Kitasatospora

Foldseek 3Di:
DDDDDDFPDDPRDGDDGDDDDPPDDDDDDDDDDPFDWAQEEAEADPQDDLVLRLVLQVLQVVLVGAHEYEYECPQVSQQSSVVSRHAYEYEHDDDADWPQVDQLLVRLVVQLVNQCVSCVNHDHQAYERHEQDDHPDLVSVLNNLVNNLVVCVVVVNLARYADYAHAFLDDDLVSLVVCAVSLVSSLVSNYAHHYAAEQQAQQAQLQDDDSRSCRGRVVCVVCCSSYDVSHFYEHNEYDYRSLQAADDLVSVLNNSLVCTRNGNYHHYYADCDCDPPRNRRHCNVPSVSVSVSVSPRDD